Protein AF-Q4SY96-F1 (afdb_monomer_lite)

pLDDT: mean 74.09, std 21.12, range [29.52, 95.75]

Organism: Tetraodon nigroviridis (NCBI:txid99883)

InterPro domains:
  IPR000061 SWAP/Surp [PF01805] (33-84)
  IPR000061 SWAP/Surp [PS50128] (35-77)
  IPR000061 SWAP/Surp [SM00648] (33-86)
  IPR022030 Splicing factor 3A subunit 1, conserved domain [PF12230] (102-217)
  IPR035967 SWAP/Surp superfamily [G3DSA:1.10.10.790] (28-86)
  IPR035967 SWAP/Surp superfamily [SSF109905] (5-85)
  IPR045146 Splicing factor 3A subunit 1 [PTHR15316] (6-202)

Foldseek 3Di:
DDDDPPPPLPPQPDAADDPLQDQDQDPDDPVLVVVLLVVLLVCLVPHDVVLVVCCVVCVVPPSCVCSDPPDPNVVSSVSSNSNSNCVVPPPPCPVVVVVVCVVDVVVVVVSVVSNVSVVVNVVVVVVVVVVVVVVVVVVVVVDPPVPDDCPDDDDDDPPDPDPDDPPDDPVNVVVVVVVVVVCVVPNPPDPPPPPPPPPDDDDDDDDDDDDDDDDDDDDPPDDDDDDD

Radius of gyration: 29.18 Å; chains: 1; bounding box: 71×58×69 Å

Sequence (228 aa):
VQSQVIQETIVPKEPPPEFEFIADPPSISAFDLDVVKLTAQFVARNGRQFLTQLMQKEQRNYQFDFLRPQHSLFNYFTKLVEQYTKILIPPKGLLVKLKKEAENQKDVLDQVKYRVEWAKFQERERKKEEEEKEKERVAYAQIDWHDFVVVETVDFQPNEQGHFPPPTTTEELGARILIQERYEKYGESEEVEMEVESEDEDDHRDNRNEVHSSQPDQDTQLQDMDEV

Secondary structure (DSSP, 8-state):
-------------SPPPP-TT--PPPS--HHHHHHHHHHHHHHHHH-HHHHHHHHHHTTT-GGGGGGSTTSTTHHHHHHHHHHHHHHHSPPTTHHHHHHHHHH-HHHHHHHHHHHHHHHHHHHHHHHHHHHHHHHHHHHHHHS-TT-----------TT----PPPPPPHHHHHHHHHHHHHHHHH-S--------------------------PPP-----------

Structure (mmCIF, N/CA/C/O backbone):
data_AF-Q4SY96-F1
#
_entry.id   AF-Q4SY96-F1
#
loop_
_atom_site.group_PDB
_atom_site.id
_atom_site.type_symbol
_atom_site.label_atom_id
_atom_site.label_alt_id
_atom_site.label_comp_id
_atom_site.label_asym_id
_atom_site.label_entity_id
_atom_site.label_seq_id
_atom_site.pdbx_PDB_ins_code
_atom_site.Cartn_x
_atom_site.Cartn_y
_atom_site.Cartn_z
_atom_site.occupancy
_atom_site.B_iso_or_equiv
_atom_site.auth_seq_id
_atom_site.auth_comp_id
_atom_site.auth_asym_id
_atom_site.auth_atom_id
_atom_site.pdbx_PDB_model_num
ATOM 1 N N . VAL A 1 1 ? -6.786 -21.029 42.792 1.00 39.75 1 VAL A N 1
ATOM 2 C CA . VAL A 1 1 ? -7.027 -20.417 41.468 1.00 39.75 1 VAL A CA 1
ATOM 3 C C . VAL A 1 1 ? -5.984 -19.325 41.317 1.00 39.75 1 VAL A C 1
ATOM 5 O O . VAL A 1 1 ? -6.041 -18.362 42.066 1.00 39.75 1 VAL A O 1
ATOM 8 N N . GLN A 1 2 ? -4.929 -19.564 40.536 1.00 33.44 2 GLN A N 1
ATOM 9 C CA . GLN A 1 2 ? -3.838 -18.598 40.384 1.00 33.44 2 GLN A CA 1
ATOM 10 C C . GLN A 1 2 ? -4.342 -17.424 39.546 1.00 33.44 2 GLN A C 1
ATOM 12 O O . GLN A 1 2 ? -4.774 -17.607 38.411 1.00 33.44 2 GLN A O 1
ATOM 17 N N . SER A 1 3 ? -4.322 -16.241 40.147 1.00 44.34 3 SER A N 1
ATOM 18 C CA . SER A 1 3 ? -4.555 -14.956 39.505 1.00 44.34 3 SER A CA 1
ATOM 19 C C . SER A 1 3 ? -3.550 -14.785 38.368 1.00 44.34 3 SER A C 1
ATOM 21 O O . SER A 1 3 ? -2.347 -14.665 38.597 1.00 44.34 3 SER A O 1
ATOM 23 N N . GLN A 1 4 ? -4.047 -14.814 37.131 1.00 42.00 4 GLN A N 1
ATOM 24 C CA . GLN A 1 4 ? -3.270 -14.399 35.973 1.00 42.00 4 GLN A CA 1
ATOM 25 C C . GLN A 1 4 ? -2.941 -12.921 36.154 1.00 42.00 4 GLN A C 1
ATOM 27 O O . GLN A 1 4 ? -3.826 -12.068 36.175 1.00 42.00 4 GLN A O 1
ATOM 32 N N . VAL A 1 5 ? -1.654 -12.652 36.353 1.00 39.41 5 VAL A N 1
ATOM 33 C CA . VAL A 1 5 ? -1.086 -11.310 36.340 1.00 39.41 5 VAL A CA 1
ATOM 34 C C . VAL A 1 5 ? -1.419 -10.717 34.978 1.00 39.41 5 VAL A C 1
ATOM 36 O O . VAL A 1 5 ? -0.917 -11.178 33.954 1.00 39.41 5 VAL A O 1
ATOM 39 N N . ILE A 1 6 ? -2.314 -9.733 34.980 1.00 54.00 6 ILE A N 1
ATOM 40 C CA . ILE A 1 6 ? -2.550 -8.842 33.852 1.00 54.00 6 ILE A CA 1
ATOM 41 C C . ILE A 1 6 ? -1.217 -8.124 33.650 1.00 54.00 6 ILE A C 1
ATOM 43 O O . ILE A 1 6 ? -0.890 -7.196 34.384 1.00 54.00 6 ILE A O 1
ATOM 47 N N . GLN A 1 7 ? -0.391 -8.638 32.738 1.00 47.38 7 GLN A N 1
ATOM 48 C CA . GLN A 1 7 ? 0.761 -7.893 32.254 1.00 47.38 7 GLN A CA 1
ATOM 49 C C . GLN A 1 7 ? 0.204 -6.607 31.660 1.00 47.38 7 GLN A C 1
ATOM 51 O O . GLN A 1 7 ? -0.632 -6.667 30.756 1.00 47.38 7 GLN A O 1
ATOM 56 N N . GLU A 1 8 ? 0.615 -5.474 32.228 1.00 48.66 8 GLU A N 1
ATOM 57 C CA . GLU A 1 8 ? 0.305 -4.146 31.716 1.00 48.66 8 GLU A CA 1
ATOM 58 C C . GLU A 1 8 ? 0.588 -4.142 30.219 1.00 48.66 8 GLU A C 1
ATOM 60 O O . GLU A 1 8 ? 1.729 -4.270 29.775 1.00 48.66 8 GLU A O 1
ATOM 65 N N . THR A 1 9 ? -0.485 -4.095 29.433 1.00 52.22 9 THR A N 1
ATOM 66 C CA . THR A 1 9 ? -0.384 -4.033 27.987 1.00 52.22 9 THR A CA 1
ATOM 67 C C . THR A 1 9 ? 0.223 -2.684 27.669 1.00 52.22 9 THR A C 1
ATOM 69 O O . THR A 1 9 ? -0.431 -1.659 27.870 1.00 52.22 9 THR A O 1
ATOM 72 N N . ILE A 1 10 ? 1.471 -2.691 27.212 1.00 57.06 10 ILE A N 1
ATOM 73 C CA . ILE A 1 10 ? 2.109 -1.527 26.614 1.00 57.06 10 ILE A CA 1
ATOM 74 C C . ILE A 1 10 ? 1.132 -1.051 25.542 1.00 57.0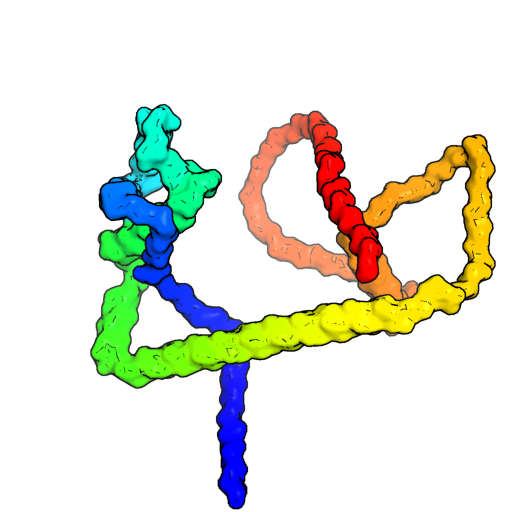6 10 ILE A C 1
ATOM 76 O O . ILE A 1 10 ? 0.854 -1.789 24.600 1.00 57.06 10 ILE A O 1
ATOM 80 N N . VAL A 1 11 ? 0.529 0.125 25.730 1.00 61.97 11 VAL A N 1
ATOM 81 C CA . VAL A 1 11 ? -0.277 0.754 24.682 1.00 61.97 11 VAL A CA 1
ATOM 82 C C . VAL A 1 11 ? 0.731 1.132 23.607 1.00 61.97 11 VAL A C 1
ATOM 84 O O . VAL A 1 11 ? 1.561 2.015 23.860 1.00 61.97 11 VAL A O 1
ATOM 87 N N . PRO A 1 12 ? 0.770 0.426 22.467 1.00 65.44 12 PRO A N 1
ATOM 88 C CA . PRO A 1 12 ? 1.786 0.713 21.481 1.00 65.44 12 PRO A CA 1
ATOM 89 C C . PRO A 1 12 ? 1.446 2.086 20.897 1.00 65.44 12 PRO A C 1
ATOM 91 O O . PRO A 1 12 ? 0.299 2.358 20.556 1.00 65.44 12 PRO A O 1
ATOM 94 N N . LYS A 1 13 ? 2.421 2.996 20.906 1.00 64.19 13 LYS A N 1
ATOM 95 C CA . LYS A 1 13 ? 2.205 4.412 20.565 1.00 64.19 13 LYS A CA 1
ATOM 96 C C . LYS A 1 13 ? 2.276 4.667 19.065 1.00 64.19 13 LYS A C 1
ATOM 98 O O . LYS A 1 13 ? 1.694 5.630 18.585 1.00 64.19 13 LYS A O 1
ATOM 103 N N . GLU A 1 14 ? 2.990 3.807 18.344 1.00 71.81 14 GLU A N 1
ATOM 104 C CA . GLU A 1 14 ? 3.239 3.953 16.914 1.00 71.81 14 GLU A CA 1
ATOM 105 C C . GLU A 1 14 ? 2.967 2.637 16.180 1.00 71.81 14 GLU A C 1
ATOM 107 O O . GLU A 1 14 ? 3.275 1.560 16.715 1.00 71.81 14 GLU A O 1
ATOM 112 N N . PRO A 1 15 ? 2.431 2.698 14.948 1.00 76.50 15 PRO A N 1
ATOM 113 C CA . PRO A 1 15 ? 2.266 1.512 14.133 1.00 76.50 15 PRO A CA 1
ATOM 114 C C . PRO A 1 15 ? 3.632 0.856 13.881 1.00 76.50 15 PRO A C 1
ATOM 116 O O . PRO A 1 15 ? 4.609 1.542 13.567 1.00 76.50 15 PRO A O 1
ATOM 119 N N . PRO A 1 16 ? 3.738 -0.477 14.011 1.00 80.38 16 PRO A N 1
ATOM 120 C CA . PRO A 1 16 ? 4.961 -1.176 13.666 1.00 80.38 16 PRO A CA 1
ATOM 121 C C . PRO A 1 16 ? 5.270 -0.993 12.170 1.00 80.38 16 PRO A C 1
ATOM 123 O O . PRO A 1 16 ? 4.341 -0.893 11.369 1.00 80.38 16 PRO A O 1
ATOM 126 N N . PRO A 1 17 ? 6.554 -1.030 11.764 1.00 78.62 17 PRO A N 1
ATOM 127 C CA . PRO A 1 17 ? 6.944 -0.857 10.363 1.00 78.62 17 PRO A CA 1
ATOM 128 C C . PRO A 1 17 ? 6.185 -1.807 9.428 1.00 78.62 17 PRO A C 1
ATOM 130 O O . PRO A 1 17 ? 6.005 -2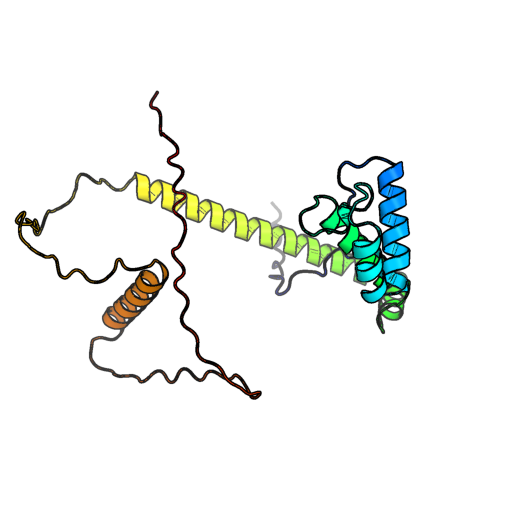.974 9.765 1.00 78.62 17 PRO A O 1
ATOM 133 N N . GLU A 1 18 ? 5.758 -1.379 8.246 1.00 77.25 18 GLU A N 1
ATOM 134 C CA . GLU A 1 18 ? 5.067 -2.290 7.324 1.00 77.25 18 GLU A CA 1
ATOM 135 C C . GLU A 1 18 ? 5.974 -3.431 6.831 1.00 77.25 18 GLU A C 1
ATOM 137 O O . GLU A 1 18 ? 7.205 -3.348 6.855 1.00 77.25 18 GLU A O 1
ATOM 142 N N . PHE A 1 19 ? 5.363 -4.525 6.369 1.00 79.50 19 PHE A N 1
ATOM 143 C CA . PHE A 1 19 ? 6.091 -5.603 5.703 1.00 79.50 19 PHE A CA 1
ATOM 144 C C . PHE A 1 19 ? 6.506 -5.173 4.294 1.00 79.50 19 PHE A C 1
ATOM 146 O O . PHE A 1 19 ? 5.841 -5.466 3.307 1.00 79.50 19 PHE A O 1
ATOM 153 N N . GLU A 1 20 ? 7.642 -4.486 4.197 1.00 74.94 20 GLU A N 1
ATOM 154 C CA . GLU A 1 20 ? 8.085 -3.851 2.951 1.00 74.94 20 GLU A CA 1
ATOM 155 C C . GLU A 1 20 ? 8.362 -4.843 1.807 1.00 74.94 20 GLU A C 1
ATOM 157 O O . GLU A 1 20 ? 8.237 -4.484 0.639 1.00 74.94 20 GLU A O 1
ATOM 162 N N . PHE A 1 21 ? 8.720 -6.091 2.129 1.00 80.31 21 PHE A N 1
ATOM 163 C CA . PHE A 1 21 ? 9.111 -7.130 1.164 1.00 80.31 21 PHE A CA 1
ATOM 164 C C . PHE A 1 21 ? 8.030 -8.184 0.902 1.00 80.31 21 PHE A C 1
ATOM 166 O O . PHE A 1 21 ? 8.285 -9.158 0.197 1.00 80.31 21 PHE A O 1
ATOM 173 N N . ILE A 1 22 ? 6.832 -8.004 1.460 1.00 79.38 22 ILE A N 1
ATOM 174 C CA . ILE A 1 22 ? 5.695 -8.885 1.199 1.00 79.38 22 ILE A CA 1
ATOM 175 C C . ILE A 1 22 ? 4.765 -8.151 0.239 1.00 79.38 22 ILE A C 1
ATOM 177 O O . ILE A 1 22 ? 4.162 -7.138 0.578 1.00 79.38 22 ILE A O 1
ATOM 181 N N . ALA A 1 23 ? 4.691 -8.652 -0.989 1.00 79.19 23 ALA A N 1
ATOM 182 C CA . ALA A 1 23 ? 3.692 -8.247 -1.963 1.00 79.19 23 ALA A CA 1
ATOM 183 C C . ALA A 1 23 ? 3.054 -9.524 -2.504 1.00 79.19 23 ALA A C 1
ATOM 185 O O . ALA A 1 23 ? 3.683 -10.254 -3.276 1.00 79.19 23 ALA A O 1
ATOM 186 N N . ASP A 1 24 ? 1.829 -9.804 -2.069 1.00 78.06 24 ASP A N 1
ATOM 187 C CA . ASP A 1 24 ? 1.087 -10.955 -2.566 1.00 78.06 24 ASP A CA 1
ATOM 188 C C . ASP A 1 24 ? 0.612 -10.660 -3.993 1.00 78.06 24 ASP A C 1
ATOM 190 O O . ASP A 1 24 ? -0.028 -9.627 -4.230 1.00 78.06 24 ASP A O 1
ATOM 194 N N . PRO A 1 25 ? 0.956 -11.513 -4.975 1.00 77.38 25 PRO A N 1
ATOM 195 C CA . PRO A 1 25 ? 0.497 -11.311 -6.334 1.00 77.38 25 PRO A CA 1
ATOM 196 C C . PRO A 1 25 ? -1.029 -11.468 -6.381 1.00 77.38 25 PRO A C 1
ATOM 198 O O . PRO A 1 25 ? -1.557 -12.458 -5.867 1.00 77.38 25 PRO A O 1
ATOM 201 N N . PRO A 1 26 ? -1.755 -10.539 -7.027 1.00 81.50 26 PRO A N 1
ATOM 202 C CA . PRO A 1 26 ? -3.156 -10.765 -7.361 1.00 81.50 26 PRO A CA 1
ATOM 203 C C . PRO A 1 26 ? -3.276 -11.952 -8.330 1.00 81.50 26 PRO A C 1
ATOM 205 O O . PRO A 1 26 ? -2.278 -12.424 -8.873 1.00 81.50 26 PRO A O 1
ATOM 208 N N . SER A 1 27 ? -4.495 -12.432 -8.584 1.00 84.88 27 SER A N 1
ATOM 209 C CA . SER A 1 27 ? -4.726 -13.526 -9.538 1.00 84.88 27 SER A CA 1
ATOM 210 C C . SER A 1 27 ? -4.232 -13.145 -10.943 1.00 84.88 27 SER A C 1
ATOM 212 O O . SER A 1 27 ? -4.899 -12.400 -11.659 1.00 84.88 27 SER A O 1
ATOM 214 N N . ILE A 1 28 ? -3.061 -13.656 -11.328 1.00 88.19 28 ILE A N 1
ATOM 215 C CA . ILE A 1 28 ? -2.344 -13.321 -12.561 1.00 88.19 28 ILE A CA 1
ATOM 216 C C . ILE A 1 28 ? -1.771 -14.592 -13.204 1.00 88.19 28 ILE A C 1
ATOM 218 O O . ILE A 1 28 ? -1.412 -15.548 -12.514 1.00 88.19 28 ILE A O 1
ATOM 222 N N . SER A 1 29 ? -1.672 -14.605 -14.534 1.00 90.81 29 SER A N 1
ATOM 223 C CA . SER A 1 29 ? -0.966 -15.660 -15.266 1.00 90.81 29 SER A CA 1
ATOM 224 C C . SER A 1 29 ? 0.526 -15.675 -14.913 1.00 90.81 29 SER A C 1
ATOM 226 O O . SER A 1 29 ? 1.129 -14.625 -14.697 1.00 90.81 29 SER A O 1
ATOM 228 N N . ALA A 1 30 ? 1.154 -16.856 -14.919 1.00 90.56 30 ALA A N 1
ATOM 229 C CA . ALA A 1 30 ? 2.595 -16.990 -14.681 1.00 90.56 30 ALA A CA 1
ATOM 230 C C . ALA A 1 30 ? 3.431 -16.164 -15.677 1.00 90.56 30 ALA A C 1
ATOM 232 O O . ALA A 1 30 ? 4.422 -15.552 -15.293 1.00 90.56 30 ALA A O 1
ATOM 233 N N . PHE A 1 31 ? 2.991 -16.095 -16.937 1.00 91.25 31 PHE A N 1
ATOM 234 C CA . PHE A 1 31 ? 3.659 -15.293 -17.961 1.00 91.25 31 PHE A CA 1
ATOM 235 C C . PHE A 1 31 ? 3.579 -13.791 -17.655 1.00 91.25 31 PHE A C 1
ATOM 237 O O . PHE A 1 31 ? 4.601 -13.109 -17.643 1.00 91.25 31 PHE A O 1
ATOM 244 N N . ASP A 1 32 ? 2.383 -13.279 -17.352 1.00 91.44 32 ASP A N 1
ATOM 245 C CA . ASP A 1 32 ? 2.196 -11.855 -17.051 1.00 91.44 32 ASP A CA 1
ATOM 246 C C . ASP A 1 32 ? 2.921 -11.462 -15.755 1.00 91.44 32 ASP A C 1
ATOM 248 O O . ASP A 1 32 ? 3.466 -10.366 -15.651 1.00 91.44 32 ASP A O 1
ATOM 252 N N . LEU A 1 33 ? 3.005 -12.376 -14.785 1.00 92.19 33 LEU A N 1
ATOM 253 C CA . LEU A 1 33 ? 3.790 -12.190 -13.567 1.00 92.19 33 LEU A CA 1
ATOM 254 C C . LEU A 1 33 ? 5.279 -11.988 -13.866 1.00 92.19 33 LEU A C 1
ATOM 256 O O . LEU A 1 33 ? 5.898 -11.095 -13.282 1.00 92.19 33 LEU A O 1
ATOM 260 N N . ASP A 1 34 ? 5.848 -12.769 -14.782 1.00 92.81 34 ASP A N 1
ATOM 261 C CA . ASP A 1 34 ? 7.241 -12.604 -15.197 1.00 92.81 34 ASP A CA 1
ATOM 262 C C . ASP A 1 34 ? 7.452 -11.287 -15.956 1.00 92.81 34 ASP A C 1
ATOM 264 O O . ASP A 1 34 ? 8.428 -10.579 -15.693 1.00 92.81 34 ASP A O 1
ATOM 268 N N . VAL A 1 35 ? 6.514 -10.903 -16.829 1.00 94.12 35 VAL A N 1
ATOM 269 C CA . VAL A 1 35 ? 6.548 -9.611 -17.541 1.00 94.12 35 VAL A CA 1
ATOM 270 C C . VAL A 1 35 ? 6.521 -8.441 -16.555 1.00 94.12 35 VAL A C 1
ATOM 272 O O . VAL A 1 35 ? 7.345 -7.525 -16.660 1.00 94.12 35 VAL A O 1
ATOM 275 N N . VAL A 1 36 ? 5.625 -8.475 -15.564 1.00 94.62 36 VAL A N 1
ATOM 276 C CA . VAL A 1 36 ? 5.507 -7.436 -14.531 1.00 94.62 36 VAL A CA 1
ATOM 277 C C . VAL A 1 36 ? 6.784 -7.356 -13.696 1.00 94.62 36 VAL A C 1
ATOM 279 O O . VAL A 1 36 ? 7.329 -6.265 -13.524 1.00 94.62 36 VAL A O 1
ATOM 282 N N . LYS A 1 37 ? 7.311 -8.492 -13.216 1.00 93.88 37 LYS A N 1
ATOM 283 C CA . LYS A 1 37 ? 8.548 -8.527 -12.417 1.00 93.88 37 LYS A CA 1
ATOM 284 C C . LYS A 1 37 ? 9.750 -8.012 -13.195 1.00 93.88 37 LYS A C 1
ATOM 286 O O . LYS A 1 37 ? 10.515 -7.206 -12.665 1.00 93.88 37 LYS A O 1
ATOM 291 N N . LEU A 1 38 ? 9.913 -8.443 -14.444 1.00 95.31 38 LEU A N 1
ATOM 292 C CA . LEU A 1 38 ? 11.011 -8.000 -15.297 1.00 95.31 38 LEU A CA 1
ATOM 293 C C . LEU A 1 38 ? 10.934 -6.490 -15.531 1.00 95.31 38 LEU A C 1
ATOM 295 O O . LEU A 1 38 ? 11.911 -5.771 -15.320 1.00 95.31 38 LEU A O 1
ATOM 299 N N . THR A 1 39 ? 9.751 -5.998 -15.893 1.00 94.94 39 THR A N 1
ATOM 300 C CA . THR A 1 39 ? 9.515 -4.568 -16.110 1.00 94.94 39 THR A CA 1
ATOM 301 C C . THR A 1 39 ? 9.800 -3.766 -14.841 1.00 94.94 39 THR A C 1
ATOM 303 O O . THR A 1 39 ? 10.494 -2.751 -14.902 1.00 94.94 39 THR A O 1
ATOM 306 N N . ALA A 1 40 ? 9.352 -4.247 -13.677 1.00 95.75 40 ALA A N 1
ATOM 307 C CA . ALA A 1 40 ? 9.606 -3.607 -12.391 1.00 95.75 40 ALA A CA 1
ATOM 308 C C . ALA A 1 40 ? 11.106 -3.521 -12.062 1.00 95.75 40 ALA A C 1
ATOM 310 O O . ALA A 1 40 ? 11.558 -2.478 -11.596 1.00 95.75 40 ALA A O 1
ATOM 311 N N . GLN A 1 41 ? 11.906 -4.552 -12.361 1.00 94.75 41 GLN A N 1
ATOM 312 C CA . GLN A 1 41 ? 13.364 -4.509 -12.165 1.00 94.75 41 GLN A CA 1
ATOM 313 C C . GLN A 1 41 ? 14.036 -3.442 -13.037 1.00 94.75 41 GLN A C 1
ATOM 315 O O . GLN A 1 41 ? 14.893 -2.692 -12.560 1.00 94.75 41 GLN A O 1
ATOM 320 N N . PHE A 1 42 ? 13.648 -3.345 -14.313 1.00 94.75 42 PHE A N 1
ATOM 321 C CA . PHE A 1 42 ? 14.190 -2.322 -15.211 1.00 94.75 42 PHE A CA 1
ATOM 322 C C . PHE A 1 42 ? 13.780 -0.912 -14.787 1.00 94.75 42 PHE A C 1
ATOM 324 O O . PHE A 1 42 ? 14.606 0.001 -14.848 1.00 94.75 42 PHE A O 1
ATOM 331 N N . VAL A 1 43 ? 12.545 -0.730 -14.321 1.00 95.25 43 VAL A N 1
ATOM 332 C CA . VAL A 1 43 ? 12.065 0.555 -13.800 1.00 95.25 43 VAL A CA 1
ATOM 333 C C . VAL A 1 43 ? 12.780 0.923 -12.498 1.00 95.25 43 VAL A C 1
ATOM 335 O O . VAL A 1 43 ? 13.239 2.054 -12.374 1.00 95.25 43 VAL A O 1
ATOM 338 N N . ALA A 1 44 ? 12.974 -0.020 -11.574 1.00 94.94 44 ALA A N 1
ATOM 339 C CA . ALA A 1 44 ? 13.712 0.206 -10.330 1.00 94.94 44 ALA A CA 1
ATOM 340 C C . ALA A 1 44 ? 15.173 0.624 -10.576 1.00 94.94 44 ALA A C 1
ATOM 342 O O . ALA A 1 44 ? 15.719 1.456 -9.856 1.00 94.94 44 ALA A O 1
ATOM 343 N N . ARG A 1 45 ? 15.810 0.084 -11.623 1.00 94.06 45 ARG A N 1
ATOM 344 C CA . ARG A 1 45 ? 17.193 0.423 -11.985 1.00 94.06 45 ARG A CA 1
ATOM 345 C C . ARG A 1 45 ? 17.330 1.759 -12.720 1.00 94.06 45 ARG A C 1
ATOM 347 O O . ARG A 1 45 ? 18.279 2.491 -12.462 1.00 94.06 45 ARG A O 1
ATOM 354 N N . ASN A 1 46 ? 16.448 2.042 -13.681 1.00 93.19 46 ASN A N 1
ATOM 355 C CA . ASN A 1 46 ? 16.566 3.205 -14.574 1.00 93.19 46 ASN A CA 1
ATOM 356 C C . ASN A 1 46 ? 15.731 4.416 -14.116 1.00 93.19 46 ASN A C 1
ATOM 358 O O . ASN A 1 46 ? 15.899 5.520 -14.632 1.00 93.19 46 ASN A O 1
ATOM 362 N N . GLY A 1 47 ? 14.833 4.219 -13.153 1.00 92.12 47 GLY A N 1
ATOM 363 C CA . GLY A 1 47 ? 14.004 5.255 -12.554 1.00 92.12 47 GLY A CA 1
ATOM 364 C C . GLY A 1 47 ? 12.777 5.654 -13.378 1.00 92.12 47 GLY A C 1
ATOM 365 O O . GLY A 1 47 ? 12.431 5.071 -14.409 1.00 92.12 47 GLY A O 1
ATOM 366 N N . ARG A 1 48 ? 12.105 6.710 -12.904 1.00 91.50 48 ARG A N 1
ATOM 367 C CA . ARG A 1 48 ? 10.807 7.178 -13.419 1.00 91.50 48 ARG A CA 1
ATOM 368 C C . ARG A 1 48 ? 10.839 7.613 -14.888 1.00 91.50 48 ARG A C 1
ATOM 370 O O . ARG A 1 48 ? 9.846 7.448 -15.585 1.00 91.50 48 ARG A O 1
ATOM 377 N N . GLN A 1 49 ? 11.967 8.129 -15.383 1.00 93.88 49 GLN A N 1
ATOM 378 C CA . GLN A 1 49 ? 12.088 8.536 -16.791 1.00 93.88 49 GLN A CA 1
ATOM 379 C C . GLN A 1 49 ? 11.899 7.353 -17.749 1.00 93.88 49 GLN A C 1
ATOM 381 O O . GLN A 1 49 ? 11.235 7.495 -18.775 1.00 93.88 49 GLN A O 1
ATOM 386 N N . PHE A 1 50 ? 12.440 6.182 -17.398 1.00 94.88 50 PHE A N 1
ATOM 387 C CA . PHE A 1 50 ? 12.264 4.962 -18.181 1.00 94.88 50 PHE A CA 1
ATOM 388 C C . PHE A 1 50 ? 10.802 4.504 -18.182 1.00 94.88 50 PHE A C 1
ATOM 390 O O . PHE A 1 50 ? 10.272 4.170 -19.239 1.00 94.88 50 PHE A O 1
ATOM 397 N N . LEU A 1 51 ? 10.129 4.569 -17.026 1.00 93.62 51 LEU A N 1
ATOM 398 C CA . LEU A 1 51 ? 8.703 4.252 -16.906 1.00 93.62 51 LEU A CA 1
ATOM 399 C C . LEU A 1 51 ? 7.848 5.125 -17.834 1.00 93.62 51 LEU A C 1
ATOM 401 O O . LEU A 1 51 ? 7.057 4.594 -18.608 1.00 93.62 51 LEU A O 1
ATOM 405 N N . THR A 1 52 ? 8.050 6.447 -17.821 1.00 93.38 52 THR A N 1
ATOM 406 C CA . THR A 1 52 ? 7.304 7.369 -18.693 1.00 93.38 52 THR A CA 1
ATOM 407 C C . THR A 1 52 ? 7.514 7.049 -20.175 1.00 93.38 52 THR A C 1
ATOM 409 O O . THR A 1 52 ? 6.557 7.039 -20.947 1.00 93.38 52 THR A O 1
ATOM 412 N N . GLN A 1 53 ? 8.751 6.751 -20.586 1.00 94.69 53 GLN A N 1
ATOM 413 C CA . GLN A 1 53 ? 9.050 6.384 -21.974 1.00 94.69 53 GLN A CA 1
ATOM 414 C C . GLN A 1 53 ? 8.406 5.053 -22.374 1.00 94.69 53 GLN A C 1
ATOM 416 O O . GLN A 1 53 ? 7.891 4.935 -23.485 1.00 94.69 53 GLN A O 1
ATOM 421 N N . LEU A 1 54 ? 8.429 4.060 -21.481 1.00 94.25 54 LEU A N 1
ATOM 422 C CA . LEU A 1 54 ? 7.813 2.758 -21.716 1.00 94.25 54 LEU A CA 1
ATOM 423 C C . LEU A 1 54 ? 6.294 2.893 -21.872 1.00 94.25 54 LEU A C 1
ATOM 425 O O . LEU A 1 54 ? 5.739 2.376 -22.835 1.00 94.25 54 LEU A O 1
ATOM 429 N N . MET A 1 55 ? 5.647 3.668 -20.997 1.00 93.12 55 MET A N 1
ATOM 430 C CA . MET A 1 55 ? 4.210 3.948 -21.077 1.00 93.12 55 MET A CA 1
ATOM 431 C C . MET A 1 55 ? 3.811 4.619 -22.396 1.00 93.12 55 MET A C 1
ATOM 433 O O . MET A 1 55 ? 2.772 4.289 -22.957 1.00 93.12 55 MET A O 1
ATOM 437 N N . GLN A 1 56 ? 4.626 5.548 -22.907 1.00 93.69 56 GLN A N 1
ATOM 438 C CA . GLN A 1 56 ? 4.357 6.218 -24.185 1.00 93.69 56 GLN A CA 1
ATOM 439 C C . GLN A 1 56 ? 4.550 5.285 -25.385 1.00 93.69 56 GLN A C 1
ATOM 441 O O . GLN A 1 56 ? 3.743 5.300 -26.312 1.00 93.69 56 GLN A O 1
ATOM 446 N N . LYS A 1 57 ? 5.615 4.473 -25.383 1.00 94.56 57 LYS A N 1
ATOM 447 C CA . LYS A 1 57 ? 5.916 3.549 -26.487 1.00 94.56 57 LYS A CA 1
ATOM 448 C C . LYS A 1 57 ? 4.909 2.406 -26.577 1.00 94.56 57 LYS A C 1
ATOM 450 O O . LYS A 1 57 ? 4.457 2.084 -27.670 1.00 94.56 57 LYS A O 1
ATOM 455 N N . GLU A 1 58 ? 4.536 1.837 -25.436 1.00 93.94 58 GLU A N 1
ATOM 456 C CA . GLU A 1 58 ? 3.664 0.663 -25.344 1.00 93.94 58 GLU A CA 1
ATOM 457 C C . GLU A 1 58 ? 2.202 1.028 -25.040 1.00 93.94 58 GLU A C 1
ATOM 459 O O . GLU A 1 58 ? 1.418 0.171 -24.650 1.00 93.94 58 GLU A O 1
ATOM 464 N N . GLN A 1 59 ? 1.782 2.280 -25.266 1.00 90.69 59 GLN A N 1
ATOM 465 C CA . GLN A 1 59 ? 0.426 2.754 -24.937 1.00 90.69 59 GLN A CA 1
ATOM 466 C C . GLN A 1 59 ? -0.700 1.938 -25.602 1.00 90.69 59 GLN A C 1
ATOM 468 O O . GLN A 1 59 ? -1.826 1.906 -25.112 1.00 90.69 59 GLN A O 1
ATOM 473 N N . ARG A 1 60 ? -0.422 1.314 -26.753 1.00 92.38 60 ARG A N 1
ATOM 474 C CA . ARG A 1 60 ? -1.391 0.493 -27.500 1.00 92.38 60 ARG A CA 1
ATOM 475 C C . ARG A 1 60 ? -1.311 -0.997 -27.162 1.00 92.38 60 ARG A C 1
ATOM 477 O O . ARG A 1 60 ? -2.086 -1.774 -27.713 1.00 92.38 60 ARG A O 1
ATOM 484 N N . ASN A 1 61 ? -0.363 -1.401 -26.321 1.00 93.06 61 ASN A N 1
ATOM 485 C CA . ASN A 1 61 ? -0.120 -2.790 -25.981 1.00 93.06 61 ASN A CA 1
ATOM 486 C C . ASN A 1 61 ? -0.740 -3.116 -24.620 1.00 93.06 61 ASN A C 1
ATOM 488 O O . ASN A 1 61 ? -0.240 -2.696 -23.578 1.00 93.06 61 ASN A O 1
ATOM 492 N N . TYR A 1 62 ? -1.797 -3.928 -24.639 1.00 91.81 62 TYR A N 1
ATOM 493 C CA . TYR A 1 62 ? -2.531 -4.301 -23.431 1.00 91.81 62 TYR A CA 1
ATOM 494 C C . TYR A 1 62 ? -1.665 -5.052 -22.408 1.00 91.81 62 TYR A C 1
ATOM 496 O O . TYR A 1 62 ? -1.957 -5.017 -21.217 1.00 91.81 62 TYR A O 1
ATOM 504 N N . GLN A 1 63 ? -0.575 -5.701 -22.837 1.00 90.94 63 GLN A N 1
ATOM 505 C CA . GLN A 1 63 ? 0.336 -6.384 -21.917 1.00 90.94 63 GLN A CA 1
ATOM 506 C C . GLN A 1 63 ? 1.034 -5.413 -20.961 1.00 90.94 63 GLN A C 1
ATOM 508 O O . GLN A 1 63 ? 1.420 -5.830 -19.878 1.00 90.94 63 GLN A O 1
ATOM 513 N N . PHE A 1 64 ? 1.164 -4.132 -21.326 1.00 93.75 64 PHE A N 1
ATOM 514 C CA . PHE A 1 64 ? 1.755 -3.082 -20.490 1.00 93.75 64 PHE A CA 1
ATOM 515 C C . PHE A 1 64 ? 0.707 -2.174 -19.836 1.00 93.75 64 PHE A C 1
ATOM 517 O O . PHE A 1 64 ? 1.056 -1.181 -19.194 1.00 93.75 64 PHE A O 1
ATOM 524 N N . ASP A 1 65 ? -0.580 -2.520 -19.923 1.00 93.12 65 ASP A N 1
ATOM 525 C CA . ASP A 1 65 ? -1.650 -1.728 -19.314 1.00 93.12 65 ASP A CA 1
ATOM 526 C C . ASP A 1 65 ? -1.555 -1.672 -17.786 1.00 93.12 65 ASP A C 1
ATOM 528 O O . ASP A 1 65 ? -2.060 -0.720 -17.185 1.00 93.12 65 ASP A O 1
ATOM 532 N N . PHE A 1 66 ? -0.850 -2.626 -17.163 1.00 93.62 66 PHE A N 1
ATOM 533 C CA . PHE A 1 66 ? -0.543 -2.616 -15.731 1.00 93.62 66 PHE A CA 1
ATOM 534 C C . PHE A 1 66 ? 0.302 -1.421 -15.282 1.00 93.62 66 PHE A C 1
ATOM 536 O O . PHE A 1 66 ? 0.389 -1.176 -14.083 1.00 93.62 66 PHE A O 1
ATOM 543 N N . LEU A 1 67 ? 0.913 -0.673 -16.208 1.00 93.44 67 LEU A N 1
ATOM 544 C CA . LEU A 1 67 ? 1.626 0.570 -15.908 1.00 93.44 67 LEU A CA 1
ATOM 545 C C . LEU A 1 67 ? 0.676 1.747 -15.627 1.00 93.44 67 LEU A C 1
ATOM 547 O O . LEU A 1 67 ? 1.131 2.808 -15.201 1.00 93.44 67 LEU A O 1
ATOM 551 N N . ARG A 1 68 ? -0.632 1.596 -15.878 1.00 91.25 68 ARG A N 1
ATOM 552 C CA . ARG A 1 68 ? -1.636 2.644 -15.652 1.00 91.25 68 ARG A CA 1
ATOM 553 C C . ARG A 1 68 ? -2.254 2.527 -14.254 1.00 91.25 68 ARG A C 1
ATOM 555 O O . ARG A 1 68 ? -2.647 1.420 -13.891 1.00 91.25 68 ARG A O 1
ATOM 562 N N . PRO A 1 69 ? -2.463 3.641 -13.525 1.00 92.06 69 PRO A N 1
ATOM 563 C CA . PRO A 1 69 ? -3.033 3.616 -12.174 1.00 92.06 69 PRO A CA 1
ATOM 564 C C . PRO A 1 69 ? -4.391 2.917 -12.049 1.00 92.06 69 PRO A C 1
ATOM 566 O O . PRO A 1 69 ? -4.657 2.273 -11.042 1.00 92.06 69 PRO A O 1
ATOM 569 N N . GLN A 1 70 ? -5.236 3.000 -13.081 1.00 92.06 70 GLN A N 1
ATOM 570 C CA . GLN A 1 70 ? -6.543 2.332 -13.110 1.00 92.06 70 GLN A CA 1
ATOM 571 C C . GLN A 1 70 ? -6.472 0.799 -13.225 1.00 92.06 70 GLN A C 1
ATOM 573 O O . GLN A 1 70 ? -7.495 0.136 -13.071 1.00 92.06 70 GLN A O 1
ATOM 578 N N . HIS A 1 71 ? -5.313 0.208 -13.528 1.00 92.06 71 HIS A N 1
ATOM 579 C CA . HIS A 1 71 ? -5.203 -1.238 -13.700 1.00 92.06 71 HIS A CA 1
ATOM 580 C C . HIS A 1 71 ? -5.041 -1.956 -12.354 1.00 92.06 71 HIS A C 1
ATOM 582 O O . HIS A 1 71 ? -4.244 -1.549 -11.514 1.00 92.06 71 HIS A O 1
ATOM 588 N N . SER A 1 72 ? -5.715 -3.094 -12.171 1.00 91.38 72 SER A N 1
ATOM 589 C CA . SER A 1 72 ? -5.669 -3.874 -10.920 1.00 91.38 72 SER A CA 1
ATOM 590 C C . SER A 1 72 ? -4.247 -4.288 -10.508 1.00 91.38 72 SER A C 1
ATOM 592 O O . SER A 1 72 ? -3.902 -4.277 -9.327 1.00 91.38 72 SER A O 1
ATOM 594 N N . LEU A 1 73 ? -3.393 -4.605 -11.488 1.00 91.56 73 LEU A N 1
ATOM 595 C CA . LEU A 1 73 ? -1.988 -4.979 -11.272 1.00 91.56 73 LEU A CA 1
ATOM 596 C C . LEU A 1 73 ? -1.056 -3.798 -10.940 1.00 91.56 73 LEU A C 1
ATOM 598 O O . LEU A 1 73 ? 0.090 -4.038 -10.560 1.00 91.56 73 LEU A O 1
ATOM 602 N N . PHE A 1 74 ? -1.499 -2.543 -11.067 1.00 92.69 74 PHE A N 1
ATOM 603 C CA . PHE A 1 74 ? -0.636 -1.372 -10.867 1.00 92.69 74 PHE A CA 1
ATOM 604 C C . PHE A 1 74 ? -0.114 -1.261 -9.431 1.00 92.69 74 PHE A C 1
ATOM 606 O O . PHE A 1 74 ? 1.065 -0.969 -9.214 1.00 92.69 74 PHE A O 1
ATOM 613 N N . ASN A 1 75 ? -0.964 -1.564 -8.445 1.00 92.12 75 ASN A N 1
ATOM 614 C CA . ASN A 1 75 ? -0.573 -1.584 -7.033 1.00 92.12 75 ASN A CA 1
ATOM 615 C C . ASN A 1 75 ? 0.533 -2.617 -6.778 1.00 92.12 75 ASN A C 1
ATOM 617 O O . ASN A 1 75 ? 1.539 -2.315 -6.137 1.00 92.12 75 ASN A O 1
ATOM 621 N N . TYR A 1 76 ? 0.379 -3.816 -7.346 1.00 92.75 76 TYR A N 1
ATOM 622 C CA . TYR A 1 76 ? 1.377 -4.878 -7.247 1.00 92.75 76 TYR A CA 1
ATOM 623 C C . TYR A 1 76 ? 2.696 -4.488 -7.929 1.00 92.75 76 TYR A C 1
ATOM 625 O O . TYR A 1 76 ? 3.768 -4.619 -7.339 1.00 92.75 76 TYR A O 1
ATOM 633 N N . PHE A 1 77 ? 2.621 -3.940 -9.145 1.00 94.06 77 PHE A N 1
ATOM 634 C CA . PHE A 1 77 ? 3.780 -3.438 -9.882 1.00 94.06 77 PHE A CA 1
ATOM 635 C C . PHE A 1 77 ? 4.539 -2.354 -9.100 1.00 94.06 77 PHE A C 1
ATOM 637 O O . PHE A 1 77 ? 5.761 -2.425 -8.986 1.00 94.06 77 PHE A O 1
ATOM 644 N N . THR A 1 78 ? 3.829 -1.388 -8.514 1.00 93.00 78 THR A N 1
ATOM 645 C CA . THR A 1 78 ? 4.435 -0.291 -7.745 1.00 93.00 78 THR A CA 1
ATOM 646 C C . THR A 1 78 ? 5.159 -0.817 -6.505 1.00 93.00 78 THR A C 1
ATOM 648 O O . THR A 1 78 ? 6.327 -0.484 -6.296 1.00 93.00 78 THR A O 1
ATOM 651 N N . LYS A 1 79 ? 4.532 -1.731 -5.748 1.00 92.56 79 LYS A N 1
ATOM 652 C CA . LYS A 1 79 ? 5.175 -2.405 -4.606 1.00 92.56 79 LYS A CA 1
ATOM 653 C C . LYS A 1 79 ? 6.435 -3.173 -5.027 1.00 92.56 79 LYS A C 1
ATOM 655 O O . LYS A 1 79 ? 7.452 -3.097 -4.340 1.00 92.56 79 LYS A O 1
ATOM 660 N N . LEU A 1 80 ? 6.418 -3.858 -6.174 1.00 93.62 80 LEU A N 1
ATOM 661 C CA . LEU A 1 80 ? 7.609 -4.535 -6.705 1.00 93.62 80 LEU A CA 1
ATOM 662 C C . LEU A 1 80 ? 8.729 -3.554 -7.079 1.00 93.62 80 LEU A C 1
ATOM 664 O O . LEU A 1 80 ? 9.892 -3.815 -6.777 1.00 93.62 80 LEU A O 1
ATOM 668 N N . VAL A 1 81 ? 8.405 -2.427 -7.720 1.00 93.94 81 VAL A N 1
ATOM 669 C CA . VAL A 1 81 ? 9.393 -1.388 -8.057 1.00 93.94 81 VAL A CA 1
ATOM 670 C C . VAL A 1 81 ? 10.048 -0.846 -6.787 1.00 93.94 81 VAL A C 1
ATOM 672 O O . VAL A 1 81 ? 11.274 -0.738 -6.735 1.00 93.94 81 VAL A O 1
ATOM 675 N N . GLU A 1 82 ? 9.267 -0.555 -5.746 1.00 92.12 82 GLU A N 1
ATOM 676 C CA . GLU A 1 82 ? 9.783 -0.103 -4.450 1.00 92.12 82 GLU A CA 1
ATOM 677 C C . GLU A 1 82 ? 10.710 -1.145 -3.810 1.00 92.12 82 GLU A C 1
ATOM 679 O O . GLU A 1 82 ? 11.827 -0.813 -3.403 1.00 92.12 82 GLU A O 1
ATOM 684 N N . GLN A 1 83 ? 10.292 -2.414 -3.779 1.00 92.19 83 GLN A N 1
ATOM 685 C CA . GLN A 1 83 ? 11.092 -3.523 -3.254 1.00 92.19 83 GLN A CA 1
ATOM 686 C C . GLN A 1 83 ? 12.417 -3.674 -3.999 1.00 92.19 83 GLN A C 1
ATOM 688 O O . GLN A 1 83 ? 13.482 -3.700 -3.379 1.00 92.19 83 GLN A O 1
ATOM 693 N N . TYR A 1 84 ? 12.381 -3.728 -5.332 1.00 93.44 84 TYR A N 1
ATOM 694 C CA . TYR A 1 84 ? 13.593 -3.842 -6.137 1.00 93.44 84 TYR A CA 1
ATOM 695 C C . TYR A 1 84 ? 14.499 -2.624 -5.980 1.00 93.44 84 TYR A C 1
ATOM 697 O O . TYR A 1 84 ? 15.715 -2.786 -5.914 1.00 93.44 84 TYR A O 1
ATOM 705 N N . THR A 1 85 ? 13.939 -1.422 -5.845 1.00 92.50 85 THR A N 1
ATOM 706 C CA . THR A 1 85 ? 14.725 -0.205 -5.604 1.00 92.50 85 THR A CA 1
ATOM 707 C C . THR A 1 85 ? 15.452 -0.282 -4.265 1.00 92.50 85 THR A C 1
ATOM 709 O O . THR A 1 85 ? 16.651 -0.018 -4.214 1.00 92.50 85 THR A O 1
ATOM 712 N N . LYS A 1 86 ? 14.774 -0.724 -3.196 1.00 89.50 86 LYS A N 1
ATOM 713 C CA . LYS A 1 86 ? 15.385 -0.923 -1.869 1.00 89.50 86 LYS A CA 1
ATOM 714 C C . LYS A 1 86 ? 16.470 -2.004 -1.865 1.00 89.50 86 LYS A C 1
ATOM 716 O O . LYS A 1 86 ? 17.399 -1.922 -1.069 1.00 89.50 86 LYS A O 1
ATOM 721 N N . ILE A 1 87 ? 16.373 -3.010 -2.735 1.00 89.38 87 ILE A N 1
ATOM 722 C CA . ILE A 1 87 ? 17.389 -4.068 -2.859 1.00 89.38 87 ILE A CA 1
ATOM 723 C C . ILE A 1 87 ? 18.594 -3.584 -3.677 1.00 89.38 87 ILE A C 1
ATOM 725 O O . ILE A 1 87 ? 19.737 -3.816 -3.286 1.00 89.38 87 ILE A O 1
ATOM 729 N N . LEU A 1 88 ? 18.354 -2.918 -4.811 1.00 88.44 88 LEU A N 1
ATOM 730 C CA . LEU A 1 88 ? 19.406 -2.429 -5.709 1.00 88.44 88 LEU A CA 1
ATOM 731 C C . LEU A 1 88 ? 20.149 -1.219 -5.129 1.00 88.44 88 LEU A C 1
ATOM 733 O O . LEU A 1 88 ? 21.349 -1.065 -5.353 1.00 88.44 88 LEU A O 1
ATOM 737 N N . ILE A 1 89 ? 19.439 -0.367 -4.391 1.00 87.31 89 ILE A N 1
ATOM 738 C CA . ILE A 1 89 ? 19.950 0.852 -3.764 1.00 87.31 89 ILE A CA 1
ATOM 739 C C . ILE A 1 89 ? 19.520 0.832 -2.286 1.00 87.31 89 ILE A C 1
ATOM 741 O O . ILE A 1 89 ? 18.551 1.493 -1.903 1.00 87.31 89 ILE A O 1
ATOM 745 N N . PRO A 1 90 ? 20.211 0.049 -1.436 1.00 85.56 90 PRO A N 1
ATOM 746 C CA . PRO A 1 90 ? 19.829 -0.095 -0.040 1.00 85.56 90 PRO A CA 1
ATOM 747 C C . PRO A 1 90 ? 19.974 1.232 0.715 1.00 85.56 90 PRO A C 1
ATOM 749 O O . PRO A 1 90 ? 21.027 1.878 0.632 1.00 85.56 90 PRO A O 1
ATOM 752 N N . PRO A 1 91 ? 18.957 1.648 1.494 1.00 85.50 91 PRO A N 1
ATOM 753 C CA . PRO A 1 91 ? 19.054 2.851 2.301 1.00 85.50 91 PRO A CA 1
ATOM 754 C C . PRO A 1 91 ? 20.159 2.703 3.352 1.00 85.50 91 PRO A C 1
ATOM 756 O O . PRO A 1 91 ? 20.407 1.620 3.900 1.00 85.50 91 PRO A O 1
ATOM 759 N N . LYS A 1 92 ? 20.844 3.815 3.642 1.00 80.56 92 LYS A N 1
ATOM 760 C CA . LYS A 1 92 ? 21.947 3.851 4.609 1.00 80.56 92 LYS A CA 1
ATOM 761 C C . LYS A 1 92 ? 21.438 3.349 5.966 1.00 80.56 92 LYS A C 1
ATOM 763 O O . LYS A 1 92 ? 20.495 3.898 6.521 1.00 80.56 92 LYS A O 1
ATOM 768 N N . GLY A 1 93 ? 22.054 2.289 6.486 1.00 83.25 93 GLY A N 1
ATOM 769 C CA . GLY A 1 93 ? 21.686 1.682 7.768 1.00 83.25 93 GLY A CA 1
ATOM 770 C C . GLY A 1 93 ? 20.811 0.429 7.681 1.00 83.25 93 GLY A C 1
ATOM 771 O O . GLY A 1 93 ? 20.754 -0.294 8.671 1.00 83.25 93 GLY A O 1
ATOM 772 N N . LEU A 1 94 ? 20.217 0.089 6.526 1.00 84.44 94 LEU A N 1
ATOM 773 C CA . LEU A 1 94 ? 19.467 -1.171 6.377 1.00 84.44 94 LEU A CA 1
ATOM 774 C C . LEU A 1 94 ? 20.368 -2.389 6.609 1.00 84.44 94 LEU A C 1
ATOM 776 O O . LEU A 1 94 ? 20.046 -3.252 7.414 1.00 84.44 94 LEU A O 1
ATOM 780 N N . LEU A 1 95 ? 21.548 -2.412 5.984 1.00 85.00 95 LEU A N 1
ATOM 781 C CA . LEU A 1 95 ? 22.522 -3.494 6.174 1.00 85.00 95 LEU A CA 1
ATOM 782 C C . LEU A 1 95 ? 23.014 -3.603 7.625 1.00 85.00 95 LEU A C 1
ATOM 784 O O . LEU A 1 95 ? 23.285 -4.700 8.104 1.00 85.00 95 LEU A O 1
ATOM 788 N N . VAL A 1 96 ? 23.112 -2.476 8.336 1.00 88.25 96 VAL A N 1
ATOM 789 C CA . VAL A 1 96 ? 23.523 -2.454 9.749 1.00 88.25 96 VAL A CA 1
ATOM 790 C C . VAL A 1 96 ? 22.415 -3.020 10.635 1.00 88.25 96 VAL A C 1
ATOM 792 O O . VAL A 1 96 ? 22.699 -3.843 11.502 1.00 88.25 96 VAL A O 1
ATOM 795 N N . LYS A 1 97 ? 21.156 -2.630 10.388 1.00 86.00 97 LYS A N 1
ATOM 796 C CA . LYS A 1 97 ? 19.979 -3.194 11.064 1.00 86.00 97 LYS A CA 1
ATOM 797 C C . LYS A 1 97 ? 19.888 -4.703 10.840 1.00 86.00 97 LYS A C 1
ATOM 799 O O . LYS A 1 97 ? 19.842 -5.438 11.816 1.00 86.00 97 LYS A O 1
ATOM 804 N N . LEU A 1 98 ? 19.986 -5.156 9.589 1.00 85.38 98 LEU A N 1
ATOM 805 C CA . LEU A 1 98 ? 19.948 -6.580 9.241 1.00 85.38 98 LEU A CA 1
ATOM 806 C C . LEU A 1 98 ? 21.064 -7.374 9.926 1.00 85.38 98 LEU A C 1
ATOM 808 O O . LEU A 1 98 ? 20.826 -8.468 10.428 1.00 85.38 98 LEU A O 1
ATOM 812 N N . LYS A 1 99 ? 22.282 -6.821 9.991 1.00 87.50 99 LYS A N 1
ATOM 813 C CA . LYS A 1 99 ? 23.388 -7.465 10.708 1.00 87.50 99 LYS A CA 1
ATOM 814 C C . LYS A 1 99 ? 23.096 -7.585 12.208 1.00 87.50 99 LYS A C 1
ATOM 816 O O . LYS A 1 99 ? 23.316 -8.644 12.782 1.00 87.50 99 LYS A O 1
ATOM 821 N N . LYS A 1 100 ? 22.559 -6.528 12.824 1.00 87.81 100 LYS A N 1
ATOM 822 C CA . LYS A 1 100 ? 22.160 -6.536 14.238 1.00 87.81 100 LYS A CA 1
ATOM 823 C C . LYS A 1 100 ? 21.039 -7.547 14.507 1.00 87.81 100 LYS A C 1
ATOM 825 O O . LYS A 1 100 ? 21.111 -8.282 15.484 1.00 87.81 100 LYS A O 1
ATOM 830 N N . GLU A 1 101 ? 20.033 -7.612 13.640 1.00 86.50 101 GLU A N 1
ATOM 831 C CA . GLU A 1 101 ? 18.922 -8.569 13.741 1.00 86.50 101 GLU A CA 1
ATOM 832 C C . GLU A 1 101 ? 19.387 -10.019 13.565 1.00 86.50 101 GLU A C 1
ATOM 834 O O . GLU A 1 101 ? 18.896 -10.908 14.257 1.00 86.50 101 GLU A O 1
ATOM 839 N N . ALA A 1 102 ? 20.373 -10.26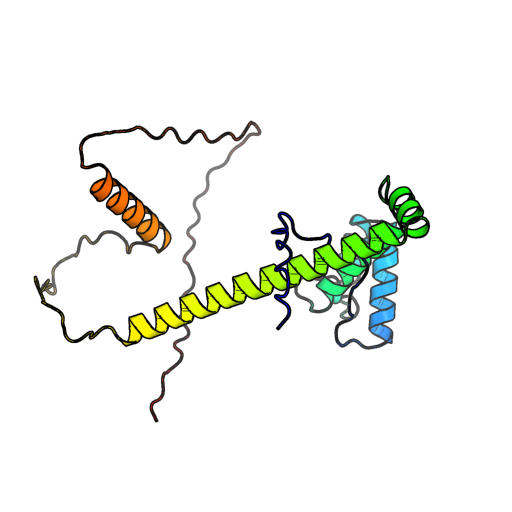0 12.695 1.00 86.69 102 ALA A N 1
ATOM 840 C CA . ALA A 1 102 ? 20.983 -11.577 12.528 1.00 86.69 102 ALA A CA 1
ATOM 841 C C . ALA A 1 102 ? 21.790 -12.022 13.763 1.00 86.69 102 ALA A C 1
ATOM 843 O O . ALA A 1 102 ? 21.857 -13.215 14.055 1.00 86.69 102 ALA A O 1
ATOM 844 N N . GLU A 1 103 ? 22.401 -11.081 14.488 1.00 90.12 103 GLU A N 1
ATOM 845 C CA . GLU A 1 103 ? 23.191 -11.357 15.695 1.00 90.12 103 GLU A CA 1
ATOM 846 C C . GLU A 1 103 ? 22.315 -11.465 16.962 1.00 90.12 103 GLU A C 1
ATOM 848 O O . GLU A 1 103 ? 22.614 -12.263 17.853 1.00 90.12 103 GLU A O 1
ATOM 853 N N . ASN A 1 104 ? 21.202 -10.725 17.036 1.00 87.69 104 ASN A N 1
ATOM 854 C CA . ASN A 1 104 ? 20.339 -10.638 18.216 1.00 87.69 104 ASN A CA 1
ATOM 855 C C . ASN A 1 104 ? 18.930 -11.207 17.976 1.00 87.69 104 ASN A C 1
ATOM 857 O O . ASN A 1 104 ? 17.983 -10.480 17.677 1.00 87.69 104 ASN A O 1
ATOM 861 N N . GLN A 1 105 ? 18.736 -12.496 18.268 1.00 87.88 105 GLN A N 1
ATOM 862 C CA . GLN A 1 105 ? 17.410 -13.134 18.208 1.00 87.88 105 GLN A CA 1
ATOM 863 C C . GLN A 1 105 ? 16.366 -12.481 19.140 1.00 87.88 105 GLN A C 1
ATOM 865 O O . GLN A 1 105 ? 15.171 -12.488 18.842 1.00 87.88 105 GLN A O 1
ATOM 870 N N . LYS A 1 106 ? 16.793 -11.928 20.284 1.00 88.19 106 LYS A N 1
ATOM 871 C CA . LYS A 1 106 ? 15.879 -11.291 21.248 1.00 88.19 106 LYS A CA 1
ATOM 872 C C . LYS A 1 106 ? 15.225 -10.031 20.682 1.00 88.19 106 LYS A C 1
ATOM 874 O O . LYS A 1 106 ? 14.023 -9.870 20.855 1.00 88.19 106 LYS A O 1
ATOM 879 N N . ASP A 1 107 ? 15.982 -9.221 19.943 1.00 85.31 107 ASP A N 1
ATOM 880 C CA . ASP A 1 107 ? 15.472 -7.993 19.325 1.00 85.31 107 ASP A CA 1
ATOM 881 C C . ASP A 1 107 ? 14.335 -8.322 18.340 1.00 85.31 107 ASP A C 1
ATOM 883 O O . ASP A 1 107 ? 13.300 -7.660 18.336 1.00 85.31 107 ASP A O 1
ATOM 887 N N . VAL A 1 108 ? 14.478 -9.404 17.564 1.00 87.25 108 VAL A N 1
ATOM 888 C CA . VAL A 1 108 ? 13.429 -9.893 16.652 1.00 87.25 108 VAL A CA 1
ATOM 889 C C . VAL A 1 108 ? 12.185 -10.348 17.422 1.00 87.25 108 VAL A C 1
ATOM 891 O O . VAL A 1 108 ? 11.064 -10.025 17.034 1.00 87.25 108 VAL A O 1
ATOM 894 N N . LEU A 1 109 ? 12.354 -11.073 18.534 1.00 88.19 109 LEU A N 1
ATOM 895 C CA . LEU A 1 109 ? 11.224 -11.512 19.360 1.00 88.19 109 LEU A CA 1
ATOM 896 C C . LEU A 1 109 ? 10.460 -10.336 19.973 1.00 88.19 109 LEU A C 1
ATOM 898 O O . LEU A 1 109 ? 9.231 -10.380 20.023 1.00 88.19 109 LEU A O 1
ATOM 902 N N . ASP A 1 110 ? 11.157 -9.292 20.412 1.00 87.69 110 ASP A N 1
ATOM 903 C CA . ASP A 1 110 ? 10.519 -8.104 20.976 1.00 87.69 110 ASP A CA 1
ATOM 904 C C . ASP A 1 110 ? 9.773 -7.302 19.897 1.00 87.69 110 ASP A C 1
ATOM 906 O O . ASP A 1 110 ? 8.640 -6.879 20.130 1.00 87.69 110 ASP A O 1
ATOM 910 N N . GLN A 1 111 ? 10.312 -7.206 18.673 1.00 85.38 111 GLN A N 1
ATOM 911 C CA . GLN A 1 111 ? 9.582 -6.644 17.526 1.00 85.38 111 GLN A CA 1
ATOM 912 C C . GLN A 1 111 ? 8.305 -7.438 17.199 1.00 85.38 111 GLN A C 1
ATOM 914 O O . GLN A 1 111 ? 7.257 -6.852 16.920 1.00 85.38 111 GLN A O 1
ATOM 919 N N . VAL A 1 112 ? 8.367 -8.774 17.233 1.00 87.69 112 VAL A N 1
ATOM 920 C CA . VAL A 1 112 ? 7.197 -9.634 16.991 1.00 87.69 112 VAL A CA 1
ATOM 921 C C . VAL A 1 112 ? 6.149 -9.448 18.086 1.00 87.69 112 VAL A C 1
ATOM 923 O O . VAL A 1 112 ? 4.968 -9.301 17.772 1.00 87.69 112 VAL A O 1
ATOM 926 N N . LYS A 1 113 ? 6.556 -9.405 19.360 1.00 88.62 113 LYS A N 1
ATOM 927 C CA . LYS A 1 113 ? 5.637 -9.128 20.475 1.00 88.62 113 LYS A CA 1
ATOM 928 C C . LYS A 1 113 ? 4.954 -7.776 20.312 1.00 88.62 113 LYS A C 1
ATOM 930 O O . LYS A 1 113 ? 3.731 -7.726 20.384 1.00 88.62 113 LYS A O 1
ATOM 935 N N . TYR A 1 114 ? 5.718 -6.729 19.998 1.00 87.94 114 TYR A N 1
ATOM 936 C CA . TYR A 1 114 ? 5.181 -5.390 19.755 1.00 87.94 114 TYR A CA 1
ATOM 937 C C . TYR A 1 114 ? 4.131 -5.392 18.634 1.00 87.94 114 TYR A C 1
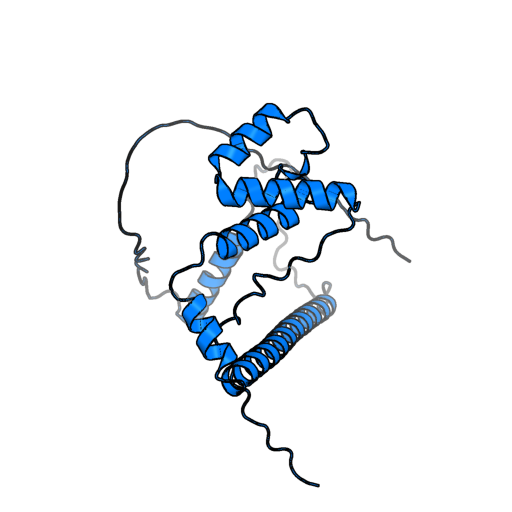ATOM 939 O O . TYR A 1 114 ? 3.047 -4.836 18.786 1.00 87.94 114 TYR A O 1
ATOM 947 N N . ARG A 1 115 ? 4.397 -6.094 17.522 1.00 86.69 115 ARG A N 1
ATOM 948 C CA . ARG A 1 115 ? 3.422 -6.256 16.428 1.00 86.69 115 ARG A CA 1
ATOM 949 C C . ARG A 1 115 ? 2.149 -6.978 16.862 1.00 86.69 115 ARG A C 1
ATOM 951 O O . ARG A 1 115 ? 1.062 -6.575 16.463 1.00 86.69 115 ARG A O 1
ATOM 958 N N . VAL A 1 116 ? 2.270 -8.042 17.656 1.00 88.50 116 VAL A N 1
ATOM 959 C CA . VAL A 1 116 ? 1.114 -8.798 18.169 1.00 88.50 116 VAL A CA 1
ATOM 960 C C . VAL A 1 116 ? 0.282 -7.940 19.120 1.00 88.50 116 VAL A C 1
ATOM 962 O O . VAL A 1 116 ? -0.946 -7.986 19.076 1.00 88.50 116 VAL A O 1
ATOM 965 N N . GLU A 1 117 ? 0.934 -7.154 19.973 1.00 87.81 117 GLU A N 1
ATOM 966 C CA . GLU A 1 117 ? 0.267 -6.211 20.872 1.00 87.81 117 GLU A CA 1
ATOM 967 C C . GLU A 1 117 ? -0.452 -5.109 20.090 1.00 87.81 117 GLU A C 1
ATOM 969 O O . GLU A 1 117 ? -1.620 -4.844 20.370 1.00 87.81 117 GLU A O 1
ATOM 974 N N . TRP A 1 118 ? 0.179 -4.554 19.053 1.00 87.25 118 TRP A N 1
ATOM 975 C CA . TRP A 1 118 ? -0.453 -3.593 18.147 1.00 87.25 118 TRP A CA 1
ATOM 976 C C . TRP A 1 118 ? -1.661 -4.167 17.414 1.00 87.25 118 TRP A C 1
ATOM 978 O O . TRP A 1 118 ? -2.720 -3.549 17.421 1.00 87.25 118 TRP A O 1
ATOM 988 N N . ALA A 1 119 ? -1.553 -5.370 16.848 1.00 87.00 119 ALA A N 1
ATOM 989 C CA . ALA A 1 119 ? -2.680 -6.017 16.180 1.00 87.00 119 ALA A CA 1
ATOM 990 C C . ALA A 1 119 ? -3.866 -6.232 17.138 1.00 87.00 119 ALA A C 1
ATOM 992 O O . ALA A 1 119 ? -5.012 -5.981 16.777 1.00 87.00 119 ALA A O 1
ATOM 993 N N . LYS A 1 120 ? -3.600 -6.634 18.391 1.00 88.25 120 LYS A N 1
ATOM 994 C CA . LYS A 1 120 ? -4.637 -6.756 19.431 1.00 88.25 120 LYS A CA 1
ATOM 995 C C . LYS A 1 120 ? -5.235 -5.409 19.830 1.00 88.25 120 LYS A C 1
ATOM 997 O O . LYS A 1 120 ? -6.422 -5.352 20.141 1.00 88.25 120 LYS A O 1
ATOM 1002 N N . PHE A 1 121 ? -4.418 -4.359 19.881 1.00 85.94 121 PHE A N 1
ATOM 1003 C CA . PHE A 1 121 ? -4.874 -3.006 20.178 1.00 85.94 121 PHE A CA 1
ATOM 1004 C C . PHE A 1 121 ? -5.797 -2.489 19.070 1.00 85.94 121 PHE A C 1
ATOM 1006 O O . PHE A 1 121 ? -6.920 -2.102 19.370 1.00 85.94 121 PHE A O 1
ATOM 1013 N N . GLN A 1 122 ? -5.386 -2.588 17.803 1.00 86.44 122 GLN A N 1
ATOM 1014 C CA . GLN A 1 122 ? -6.217 -2.180 16.668 1.00 86.44 122 GLN A CA 1
ATOM 1015 C C . GLN A 1 122 ? -7.525 -2.967 16.581 1.00 86.44 122 GLN A C 1
ATOM 1017 O O . GLN A 1 122 ? -8.572 -2.374 16.346 1.00 86.44 122 GLN A O 1
ATOM 1022 N N . GLU A 1 123 ? -7.493 -4.280 16.824 1.00 86.31 123 GLU A N 1
ATOM 1023 C CA . GLU A 1 123 ? -8.712 -5.095 16.861 1.00 86.31 123 GLU A CA 1
ATOM 1024 C C . GLU A 1 123 ? -9.673 -4.634 17.965 1.00 86.31 123 GLU A C 1
ATOM 1026 O O . GLU A 1 123 ? -10.883 -4.583 17.761 1.00 86.31 123 GLU A O 1
ATOM 1031 N N . ARG A 1 124 ? -9.143 -4.271 19.140 1.00 87.00 124 ARG A N 1
ATOM 1032 C CA . ARG A 1 124 ? -9.949 -3.771 20.257 1.00 87.00 124 ARG A CA 1
ATOM 1033 C C . ARG A 1 124 ? -10.571 -2.412 19.945 1.00 87.00 124 ARG A C 1
ATOM 1035 O O . ARG A 1 124 ? -11.745 -2.229 20.246 1.00 87.00 124 ARG A O 1
ATOM 1042 N N . GLU A 1 125 ? -9.804 -1.497 19.360 1.00 88.50 125 GLU A N 1
ATOM 1043 C CA . GLU A 1 125 ? -10.299 -0.175 18.962 1.00 88.50 125 GLU A CA 1
ATOM 1044 C C . GLU A 1 125 ? -11.370 -0.297 17.874 1.00 88.50 125 GLU A C 1
ATOM 1046 O O . GLU A 1 125 ? -12.462 0.236 18.047 1.00 88.50 125 GLU A O 1
ATOM 1051 N N . ARG A 1 126 ? -11.123 -1.094 16.822 1.00 88.31 126 ARG A N 1
ATOM 1052 C CA . ARG A 1 126 ? -12.114 -1.356 15.767 1.00 88.31 126 ARG A CA 1
ATOM 1053 C C . ARG A 1 126 ? -13.398 -1.947 16.341 1.00 88.31 126 ARG A C 1
ATOM 1055 O O . ARG A 1 126 ? -14.486 -1.483 16.028 1.00 88.31 126 ARG A O 1
ATOM 1062 N N . LYS A 1 127 ? -13.277 -2.945 17.218 1.00 91.31 127 LYS A N 1
ATOM 1063 C CA . LYS A 1 127 ? -14.435 -3.567 17.863 1.00 91.31 127 LYS A CA 1
ATOM 1064 C C . LYS A 1 127 ? -15.212 -2.573 18.731 1.00 91.31 127 LYS A C 1
ATOM 1066 O O . LYS A 1 127 ? -16.435 -2.603 18.738 1.00 91.31 127 LYS A O 1
ATOM 1071 N N . LYS A 1 128 ? -14.520 -1.698 19.464 1.00 91.12 128 LYS A N 1
ATOM 1072 C CA . LYS A 1 128 ? -15.158 -0.661 20.283 1.00 91.12 128 LYS A CA 1
ATOM 1073 C C . LYS A 1 128 ? -15.919 0.345 19.414 1.00 91.12 128 LYS A C 1
ATOM 1075 O O . LYS A 1 128 ? -17.040 0.692 19.763 1.00 91.12 128 LYS A O 1
ATOM 1080 N N . GLU A 1 129 ? -15.338 0.764 18.291 1.00 90.50 129 GLU A N 1
ATOM 1081 C CA . GLU A 1 129 ? -15.991 1.647 17.317 1.00 90.50 129 GLU A CA 1
ATOM 1082 C C . GLU A 1 129 ? -17.217 0.974 16.672 1.00 90.50 129 GLU A C 1
ATOM 1084 O O . GLU A 1 129 ? -18.266 1.597 16.522 1.00 90.50 129 GLU A O 1
ATOM 1089 N N . GLU A 1 130 ? -17.124 -0.313 16.330 1.00 89.62 130 GLU A N 1
ATOM 1090 C CA . GLU A 1 130 ? -18.254 -1.102 15.823 1.00 89.62 130 GLU A CA 1
ATOM 1091 C C . GLU A 1 130 ? -19.379 -1.233 16.866 1.00 89.62 130 GLU A C 1
ATOM 1093 O O . GLU A 1 130 ? -20.545 -1.032 16.531 1.00 89.62 130 GLU A O 1
ATOM 1098 N N . GLU A 1 131 ? -19.042 -1.505 18.133 1.00 91.56 131 GLU A N 1
ATOM 1099 C CA . GLU A 1 131 ? -20.004 -1.563 19.244 1.00 91.56 131 GLU A CA 1
ATOM 1100 C C . GLU A 1 131 ? -20.660 -0.200 19.523 1.00 91.56 131 GLU A C 1
ATOM 1102 O O . GLU A 1 131 ? -21.834 -0.145 19.887 1.00 91.56 131 GLU A O 1
ATOM 1107 N N . GLU A 1 132 ? -19.923 0.903 19.382 1.00 90.06 132 GLU A N 1
ATOM 1108 C CA . GLU A 1 132 ? -20.451 2.263 19.537 1.00 90.06 132 GLU A CA 1
ATOM 1109 C C . GLU A 1 132 ? -21.424 2.608 18.407 1.00 90.06 132 GLU A C 1
ATOM 1111 O O . GLU A 1 132 ? -22.557 2.994 18.686 1.00 90.06 132 GLU A O 1
ATOM 1116 N N . LYS A 1 133 ? -21.061 2.323 17.152 1.00 90.25 133 LYS A N 1
ATOM 1117 C CA . LYS A 1 133 ? -21.960 2.479 15.997 1.00 90.25 133 LYS A CA 1
ATOM 1118 C C . LYS A 1 133 ? -23.203 1.597 16.097 1.00 90.25 133 LYS A C 1
ATOM 1120 O O . LYS A 1 133 ? -24.291 2.007 15.695 1.00 90.25 133 LYS A O 1
ATOM 1125 N N . GLU A 1 134 ? -23.075 0.378 16.621 1.00 89.81 134 GLU A N 1
ATOM 1126 C CA . GLU A 1 134 ? -24.227 -0.496 16.857 1.00 89.81 134 GLU A CA 1
ATOM 1127 C C . GLU A 1 134 ? -25.132 0.062 17.961 1.00 89.81 134 GLU A C 1
ATOM 1129 O O . GLU A 1 134 ? -26.351 0.087 17.791 1.00 89.81 134 GLU A O 1
ATOM 1134 N N . LYS A 1 135 ? -24.562 0.578 19.056 1.00 90.81 135 LYS A N 1
ATOM 1135 C CA . LYS A 1 135 ? -25.330 1.255 20.111 1.00 90.81 135 LYS A CA 1
ATOM 1136 C C . LYS A 1 135 ? -26.035 2.498 19.594 1.00 90.81 135 LYS A C 1
ATOM 1138 O O . LYS A 1 135 ? -27.201 2.677 19.923 1.00 90.81 135 LYS A O 1
ATOM 1143 N N . GLU A 1 136 ? -25.375 3.317 18.781 1.00 90.25 136 GLU A N 1
ATOM 1144 C CA . GLU A 1 136 ? -25.989 4.479 18.136 1.00 90.25 136 GLU A CA 1
ATOM 1145 C C . GLU A 1 136 ? -27.131 4.059 17.213 1.00 90.25 136 GLU A C 1
ATOM 1147 O O . GLU A 1 136 ? -28.214 4.632 17.284 1.00 90.25 136 GLU A O 1
ATOM 1152 N N . ARG A 1 137 ? -26.945 3.005 16.408 1.00 90.12 137 ARG A N 1
ATOM 1153 C CA . ARG A 1 137 ? -28.006 2.460 15.550 1.00 90.12 137 ARG A CA 1
ATOM 1154 C C . ARG A 1 137 ? -29.205 1.981 16.369 1.00 90.12 137 ARG A C 1
ATOM 1156 O O . ARG A 1 137 ? -30.345 2.260 16.004 1.00 90.12 137 ARG A O 1
ATOM 1163 N N . VAL A 1 138 ? -28.958 1.255 17.458 1.00 89.94 138 VAL A N 1
ATOM 1164 C CA . VAL A 1 138 ? -30.018 0.763 18.348 1.00 89.94 138 VAL A CA 1
ATOM 1165 C C . VAL A 1 138 ? -30.712 1.927 19.050 1.00 89.94 138 VAL A C 1
ATOM 1167 O O . VAL A 1 138 ? -31.937 1.952 19.081 1.00 89.94 138 VAL A O 1
ATOM 1170 N N . ALA A 1 139 ? -29.961 2.905 19.559 1.00 89.31 139 ALA A N 1
ATOM 1171 C CA . ALA A 1 139 ? -30.514 4.101 20.183 1.00 89.31 139 ALA A CA 1
ATOM 1172 C C . ALA A 1 139 ? -31.376 4.888 19.190 1.00 89.31 139 ALA A C 1
ATOM 1174 O O . ALA A 1 139 ? -32.507 5.226 19.514 1.00 89.31 139 ALA A O 1
ATOM 1175 N N . TYR A 1 140 ? -30.895 5.093 17.962 1.00 87.31 140 TYR A N 1
ATOM 1176 C CA . TYR A 1 140 ? -31.637 5.764 16.895 1.00 87.31 140 TYR A CA 1
ATOM 1177 C C . TYR A 1 140 ? -32.951 5.046 16.556 1.00 87.31 140 TYR A C 1
ATOM 1179 O O . TYR A 1 140 ? -33.982 5.692 16.392 1.00 87.31 140 TYR A O 1
ATOM 1187 N N . ALA A 1 141 ? -32.940 3.709 16.512 1.00 86.62 141 ALA A N 1
ATOM 1188 C CA . ALA A 1 141 ? -34.142 2.903 16.291 1.00 86.62 141 ALA A CA 1
ATOM 1189 C C . ALA A 1 141 ? -35.102 2.880 17.498 1.00 86.62 141 ALA A C 1
ATOM 1191 O O . ALA A 1 141 ? -36.278 2.565 17.339 1.00 86.62 141 ALA A O 1
ATOM 1192 N N . GLN A 1 142 ? -34.608 3.183 18.700 1.00 87.06 142 GLN A N 1
ATOM 1193 C CA . GLN A 1 142 ? -35.407 3.280 19.924 1.00 87.06 142 GLN A CA 1
ATOM 1194 C C . GLN A 1 142 ? -36.047 4.659 20.119 1.00 87.06 142 GLN A C 1
ATOM 1196 O O . GLN A 1 142 ? -36.896 4.796 21.000 1.00 87.06 142 GLN A O 1
ATOM 1201 N N . ILE A 1 143 ? -35.661 5.668 19.330 1.00 87.31 143 ILE A N 1
ATOM 1202 C CA . ILE A 1 143 ? -36.310 6.980 19.356 1.00 87.31 143 ILE A CA 1
ATOM 1203 C C . ILE A 1 143 ? -37.743 6.817 18.838 1.00 87.31 143 ILE A C 1
ATOM 1205 O O . ILE A 1 143 ? -37.962 6.396 17.700 1.00 87.31 143 ILE A O 1
ATOM 1209 N N . ASP A 1 144 ? -38.722 7.167 19.673 1.00 84.88 144 ASP A N 1
ATOM 1210 C CA . ASP A 1 144 ? -40.113 7.262 19.245 1.00 84.88 144 ASP A CA 1
ATOM 1211 C C . ASP A 1 144 ? -40.310 8.544 18.431 1.00 84.88 144 ASP A C 1
ATOM 1213 O O . ASP A 1 144 ? -40.548 9.625 18.965 1.00 84.88 144 ASP A O 1
ATOM 1217 N N . TRP A 1 145 ? -40.213 8.417 17.109 1.00 85.12 145 TRP A N 1
ATOM 1218 C CA . TRP A 1 145 ? -40.434 9.522 16.175 1.00 85.12 145 TRP A CA 1
ATOM 1219 C C . TRP A 1 145 ? -41.884 10.033 16.142 1.00 85.12 145 TRP A C 1
ATOM 1221 O O . TRP A 1 145 ? -42.148 11.019 15.459 1.00 85.12 145 TRP A O 1
ATOM 1231 N N . HIS A 1 146 ? -42.822 9.400 16.857 1.00 77.94 146 HIS A N 1
ATOM 1232 C CA . HIS A 1 146 ? -44.191 9.898 17.022 1.00 77.94 146 HIS A CA 1
ATOM 1233 C C . HIS A 1 146 ? -44.374 10.726 18.302 1.00 77.94 146 HIS A C 1
ATOM 1235 O O . HIS A 1 146 ? -45.396 11.400 18.433 1.00 77.94 146 HIS A O 1
ATOM 1241 N N . ASP A 1 147 ? -43.395 10.731 19.213 1.00 81.75 147 ASP A N 1
ATOM 1242 C CA . ASP A 1 147 ? -43.381 11.576 20.411 1.00 81.75 147 ASP A CA 1
ATOM 1243 C C . ASP A 1 147 ? -42.679 12.911 20.126 1.00 81.75 147 ASP A C 1
ATOM 1245 O O . ASP A 1 147 ? -41.609 13.228 20.646 1.00 81.75 147 ASP A O 1
ATOM 1249 N N . PHE A 1 148 ? -43.271 13.700 19.231 1.00 80.12 148 PHE A N 1
ATOM 1250 C CA . PHE A 1 148 ? -42.809 15.051 18.937 1.00 80.12 148 PHE A CA 1
ATOM 1251 C C . PHE A 1 148 ? -43.864 16.077 19.335 1.00 80.12 148 PHE A C 1
ATOM 1253 O O . PHE A 1 148 ? -45.057 15.937 19.065 1.00 80.12 148 PHE A O 1
ATOM 1260 N N . VAL A 1 149 ? -43.405 17.163 19.950 1.00 82.31 149 VAL A N 1
ATOM 1261 C CA . VAL A 1 149 ? -44.235 18.339 20.198 1.00 82.31 149 VAL A CA 1
ATOM 1262 C C . VAL A 1 149 ? -43.979 19.317 19.065 1.00 82.31 149 VAL A C 1
ATOM 1264 O O . VAL A 1 149 ? -42.920 19.938 18.992 1.00 82.31 149 VAL A O 1
ATOM 1267 N N . VAL A 1 150 ? -44.951 19.453 18.162 1.00 81.50 150 VAL A N 1
ATOM 1268 C CA . VAL A 1 150 ? -44.912 20.500 17.137 1.00 81.50 150 VAL A CA 1
ATOM 1269 C C . VAL A 1 150 ? -45.067 21.846 17.833 1.00 81.50 150 VAL A C 1
ATOM 1271 O O . VAL A 1 150 ? -46.151 22.187 18.301 1.00 81.50 150 VAL A O 1
ATOM 1274 N N . VAL A 1 151 ? -43.968 22.591 17.927 1.00 82.62 151 VAL A N 1
ATOM 1275 C CA . VAL A 1 151 ? -43.956 23.936 18.518 1.00 82.62 151 VAL A CA 1
ATOM 1276 C C . VAL A 1 151 ? -44.537 24.950 17.539 1.00 82.62 151 VAL A C 1
ATOM 1278 O O . VAL A 1 151 ? -45.323 25.810 17.928 1.00 82.62 151 VAL A O 1
ATOM 1281 N N . GLU A 1 152 ? -44.180 24.827 16.262 1.00 83.38 152 GLU A N 1
ATOM 1282 C CA . GLU A 1 152 ? -44.580 25.766 15.225 1.00 83.38 152 GLU A CA 1
ATOM 1283 C C . GLU A 1 152 ? -44.632 25.058 13.871 1.00 83.38 152 GLU A C 1
ATOM 1285 O O . GLU A 1 152 ? -43.742 24.285 13.515 1.00 83.38 152 GLU A O 1
ATOM 1290 N N . THR A 1 153 ? -45.697 25.307 13.117 1.00 78.62 153 THR A N 1
ATOM 1291 C CA . THR A 1 153 ? -45.826 24.871 11.727 1.00 78.62 153 THR A CA 1
ATOM 1292 C C . THR A 1 153 ? -45.554 26.068 10.835 1.00 78.62 153 THR A C 1
ATOM 1294 O O . THR A 1 153 ? -46.330 27.024 10.838 1.00 78.62 153 THR A O 1
ATOM 1297 N N . VAL A 1 154 ? -44.461 26.021 10.079 1.00 78.06 154 VAL A N 1
ATOM 1298 C CA . VAL A 1 154 ? -44.165 27.040 9.069 1.00 78.06 154 VAL A CA 1
ATOM 1299 C C . VAL A 1 154 ? -45.015 26.741 7.839 1.00 78.06 154 VAL A C 1
ATOM 1301 O O . VAL A 1 154 ? -44.836 25.707 7.199 1.00 78.06 154 VAL A O 1
ATOM 1304 N N . ASP A 1 155 ? -45.961 27.627 7.538 1.00 74.25 155 ASP A N 1
ATOM 1305 C CA . ASP A 1 155 ? -46.899 27.472 6.426 1.00 74.25 155 ASP A CA 1
ATOM 1306 C C . ASP A 1 155 ? -46.475 28.403 5.283 1.00 74.25 155 ASP A C 1
ATOM 1308 O O . ASP A 1 155 ? -46.436 29.623 5.452 1.00 74.25 155 ASP A O 1
ATOM 1312 N N . PHE A 1 156 ? -46.116 27.835 4.131 1.00 72.88 156 PHE A N 1
ATOM 1313 C CA . PHE A 1 156 ? -45.608 28.608 2.995 1.00 72.88 156 PHE A CA 1
ATOM 1314 C C . PHE A 1 156 ? -46.741 28.986 2.047 1.00 72.88 156 PHE A C 1
ATOM 1316 O O . PHE A 1 156 ? -47.465 28.123 1.542 1.00 72.88 156 PHE A O 1
ATOM 1323 N N . GLN A 1 157 ? -46.874 30.278 1.739 1.00 78.06 157 GLN A N 1
ATOM 1324 C CA . GLN A 1 157 ? -47.810 30.710 0.702 1.00 78.06 157 GLN A CA 1
ATOM 1325 C C . GLN A 1 157 ? -47.222 30.417 -0.693 1.00 78.06 157 GLN A C 1
ATOM 1327 O O . GLN A 1 157 ? -46.036 30.664 -0.913 1.00 78.06 157 GLN A O 1
ATOM 1332 N N . PRO A 1 158 ? -48.023 29.982 -1.690 1.00 72.25 158 PRO A N 1
ATOM 1333 C CA . PRO A 1 158 ? -47.531 29.624 -3.033 1.00 72.25 158 PRO A CA 1
ATOM 1334 C C . PRO A 1 158 ? -46.755 30.729 -3.772 1.00 72.25 158 PRO A C 1
ATOM 1336 O O . PRO A 1 158 ? -46.070 30.455 -4.755 1.00 72.25 158 PRO A O 1
ATOM 1339 N N . ASN A 1 159 ? -46.873 31.980 -3.316 1.00 72.81 159 ASN A N 1
ATOM 1340 C CA . ASN A 1 159 ? -46.285 33.163 -3.940 1.00 72.81 159 ASN A CA 1
ATOM 1341 C C . ASN A 1 159 ? -45.128 33.759 -3.112 1.00 72.81 159 ASN A C 1
ATOM 1343 O O . ASN A 1 159 ? -44.664 34.860 -3.413 1.00 72.81 159 ASN A O 1
ATOM 1347 N N . GLU A 1 160 ? -44.691 33.081 -2.051 1.00 72.31 160 GLU A N 1
ATOM 1348 C CA . GLU A 1 160 ? -43.654 33.563 -1.145 1.00 72.31 160 GLU A CA 1
ATOM 1349 C C . GLU A 1 160 ? -42.267 33.174 -1.679 1.00 72.31 160 GLU A C 1
ATOM 1351 O O . GLU A 1 160 ? -41.904 32.000 -1.743 1.00 72.31 160 GLU A O 1
ATOM 1356 N N . GLN A 1 161 ? -41.477 34.160 -2.117 1.00 65.69 161 GLN A N 1
ATOM 1357 C CA . GLN A 1 161 ? -40.074 33.930 -2.471 1.00 65.69 161 GLN A CA 1
ATOM 1358 C C . GLN A 1 161 ? -39.269 33.760 -1.184 1.00 65.69 161 GLN A C 1
ATOM 1360 O O . GLN A 1 161 ? -38.782 34.734 -0.604 1.00 65.69 161 GLN A O 1
ATOM 1365 N N . GLY A 1 162 ? -39.165 32.513 -0.732 1.00 62.91 162 GLY A N 1
ATOM 1366 C CA . GLY A 1 162 ? -38.386 32.137 0.436 1.00 62.91 162 GLY A CA 1
ATOM 1367 C C . GLY A 1 162 ? -36.930 32.569 0.297 1.00 62.91 162 GLY A C 1
ATOM 1368 O O . GLY A 1 162 ? -36.158 31.957 -0.437 1.00 62.91 162 GLY A O 1
ATOM 1369 N N . HIS A 1 163 ? -36.549 33.627 1.012 1.00 61.03 163 HIS A N 1
ATOM 1370 C CA . HIS A 1 163 ? -35.153 34.012 1.215 1.00 61.03 163 HIS A CA 1
ATOM 1371 C C . HIS A 1 163 ? -34.517 33.060 2.233 1.00 61.03 163 HIS A C 1
ATOM 1373 O O . HIS A 1 163 ? -34.147 33.460 3.336 1.00 61.03 163 HIS A O 1
ATOM 1379 N N . PHE A 1 164 ? -34.444 31.776 1.886 1.00 66.06 164 PHE A N 1
ATOM 1380 C CA . PHE A 1 164 ? -33.782 30.801 2.735 1.00 66.06 164 PHE A CA 1
ATOM 1381 C C . PHE A 1 164 ? -32.271 30.911 2.554 1.00 66.06 164 PHE A C 1
ATOM 1383 O O . PHE A 1 164 ? -31.796 31.056 1.421 1.00 66.06 164 PHE A O 1
ATOM 1390 N N . PRO A 1 165 ? -31.499 30.842 3.650 1.00 65.88 165 PRO A N 1
ATOM 1391 C CA . PRO A 1 165 ? -30.066 30.653 3.536 1.00 65.88 165 PRO A CA 1
ATOM 1392 C C . PRO A 1 165 ? -29.788 29.359 2.752 1.00 65.88 165 PRO A C 1
ATOM 1394 O O . PRO A 1 165 ? -30.611 28.436 2.779 1.00 65.88 165 PRO A O 1
ATOM 1397 N N . PRO A 1 166 ? -28.655 29.280 2.034 1.00 72.19 166 PRO A N 1
ATOM 1398 C CA . PRO A 1 166 ? -28.275 28.059 1.337 1.00 72.19 166 PRO A CA 1
ATOM 1399 C C . PRO A 1 166 ? -28.279 26.866 2.309 1.00 72.19 166 PRO A C 1
ATOM 1401 O O . PRO A 1 166 ? -28.001 27.048 3.500 1.00 72.19 166 PRO A O 1
ATOM 1404 N N . PRO A 1 167 ? -28.623 25.657 1.830 1.00 67.25 167 PRO A N 1
ATOM 1405 C CA . PRO A 1 167 ? -28.683 24.471 2.673 1.00 67.25 167 PRO A CA 1
ATOM 1406 C C . PRO A 1 167 ? -27.331 24.253 3.354 1.00 67.25 167 PRO A C 1
ATOM 1408 O O . PRO A 1 167 ? -26.296 24.200 2.692 1.00 67.25 167 PRO A O 1
ATOM 1411 N N . THR A 1 168 ? -27.352 24.163 4.682 1.00 64.50 168 THR A N 1
ATOM 1412 C CA . THR A 1 168 ? -26.149 23.999 5.502 1.00 64.50 168 THR A CA 1
ATOM 1413 C C . THR A 1 168 ? -25.467 22.673 5.174 1.00 64.50 168 THR A C 1
ATOM 1415 O O . THR A 1 168 ? -26.120 21.629 5.107 1.00 64.50 168 THR A O 1
ATOM 1418 N N . THR A 1 169 ? -24.154 22.710 4.961 1.00 74.00 169 THR A N 1
ATOM 1419 C CA . THR A 1 169 ? -23.348 21.514 4.688 1.00 74.00 169 THR A CA 1
ATOM 1420 C C . THR A 1 169 ? -22.977 20.800 5.990 1.00 74.00 169 THR A C 1
ATOM 1422 O O . THR A 1 169 ? -23.008 21.380 7.077 1.00 74.00 169 THR A O 1
ATOM 1425 N N . THR A 1 170 ? -22.605 19.522 5.907 1.00 69.88 170 THR A N 1
ATOM 1426 C CA . T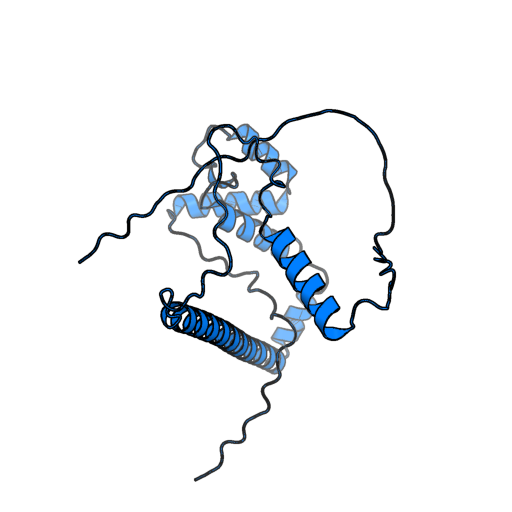HR A 1 170 ? -22.197 18.713 7.072 1.00 69.88 170 THR A CA 1
ATOM 1427 C C . THR A 1 170 ? -21.034 19.329 7.858 1.00 69.88 170 THR A C 1
ATOM 1429 O O . THR A 1 170 ? -20.961 19.165 9.073 1.00 69.88 170 THR A O 1
ATOM 1432 N N . GLU A 1 171 ? -20.158 20.080 7.187 1.00 67.44 171 GLU A N 1
ATOM 1433 C CA . GLU A 1 171 ? -19.041 20.802 7.809 1.00 67.44 171 GLU A CA 1
ATOM 1434 C C . GLU A 1 171 ? -19.513 22.031 8.601 1.00 67.44 171 GLU A C 1
ATOM 1436 O O . GLU A 1 171 ? -19.087 22.248 9.736 1.00 67.44 171 GLU A O 1
ATOM 1441 N N . GLU A 1 172 ? -20.458 22.800 8.055 1.00 69.31 172 GLU A N 1
ATOM 1442 C CA . GLU A 1 172 ? -21.042 23.954 8.744 1.00 69.31 172 GLU A CA 1
ATOM 1443 C C . GLU A 1 172 ? -21.902 23.539 9.950 1.00 69.31 172 GLU A C 1
ATOM 1445 O O . GLU A 1 172 ? -21.938 24.254 10.955 1.00 69.31 172 GLU A O 1
ATOM 1450 N N . LEU A 1 173 ? -22.558 22.372 9.892 1.00 66.81 173 LEU A N 1
ATOM 1451 C CA . LEU A 1 173 ? -23.282 21.799 11.032 1.00 66.81 173 LEU A CA 1
ATOM 1452 C C . LEU A 1 173 ? -22.334 21.458 12.189 1.00 66.81 173 LEU A C 1
ATOM 1454 O O . LEU A 1 173 ? -22.632 21.800 13.332 1.00 66.81 173 LEU A O 1
ATOM 1458 N N . GLY A 1 174 ? -21.172 20.861 11.901 1.00 71.38 174 GLY A N 1
ATOM 1459 C CA . GLY A 1 174 ? -20.148 20.579 12.913 1.00 71.38 174 GLY A CA 1
ATOM 1460 C C . GLY A 1 174 ? -19.610 21.851 13.576 1.00 71.38 174 GLY A C 1
ATOM 1461 O O . GLY A 1 174 ? -19.523 21.925 14.803 1.00 71.38 174 GLY A O 1
ATOM 1462 N N . ALA A 1 175 ? -19.334 22.892 12.784 1.00 72.19 175 ALA A N 1
ATOM 1463 C CA . ALA A 1 175 ? -18.894 24.188 13.299 1.00 72.19 175 ALA A CA 1
ATOM 1464 C C . ALA A 1 175 ? -19.957 24.851 14.191 1.00 72.19 175 ALA A C 1
ATOM 1466 O O . ALA A 1 175 ? -19.634 25.379 15.255 1.00 72.19 175 ALA A O 1
ATOM 1467 N N . ARG A 1 176 ? -21.237 24.789 13.803 1.00 67.06 176 ARG A N 1
ATOM 1468 C CA . ARG A 1 176 ? -22.340 25.345 14.601 1.00 67.06 176 ARG A CA 1
ATOM 1469 C C . ARG A 1 176 ? -22.583 24.584 15.900 1.00 67.06 176 ARG A C 1
ATOM 1471 O O . ARG A 1 176 ? -22.830 25.232 16.909 1.00 67.06 176 ARG A O 1
ATOM 1478 N N . ILE A 1 177 ? -22.472 23.254 15.903 1.00 73.00 177 ILE A N 1
ATOM 1479 C CA . ILE A 1 177 ? -22.591 22.442 17.127 1.00 73.00 177 ILE A CA 1
ATOM 1480 C C . ILE A 1 177 ? -21.471 22.798 18.113 1.00 73.00 177 ILE A C 1
ATOM 1482 O O . ILE A 1 177 ? -21.746 23.031 19.285 1.00 73.00 177 ILE A O 1
ATOM 1486 N N . LEU A 1 178 ? -20.230 22.952 17.639 1.00 70.44 178 LEU A N 1
ATOM 1487 C CA . LEU A 1 178 ? -19.106 23.387 18.478 1.00 70.44 178 LEU A CA 1
ATOM 1488 C C . LEU A 1 178 ? -19.275 24.821 19.010 1.00 70.44 178 LEU A C 1
ATOM 1490 O O . LEU A 1 178 ? -18.885 25.114 20.142 1.00 70.44 178 LEU A O 1
ATOM 1494 N N . ILE A 1 179 ? -19.852 25.726 18.211 1.00 71.31 179 ILE A N 1
ATOM 1495 C CA . ILE A 1 179 ? -20.189 27.092 18.645 1.00 71.31 179 ILE A CA 1
ATOM 1496 C C . ILE A 1 179 ? -21.297 27.062 19.706 1.00 71.31 179 ILE A C 1
ATOM 1498 O O . ILE A 1 179 ? -21.186 27.772 20.703 1.00 71.31 179 ILE A O 1
ATOM 1502 N N . GLN A 1 180 ? -22.318 26.221 19.528 1.00 71.06 180 GLN A N 1
ATOM 1503 C CA . GLN A 1 180 ? -23.419 26.039 20.474 1.00 71.06 180 GLN A CA 1
ATOM 1504 C C . GLN A 1 180 ? -22.923 25.454 21.805 1.00 71.06 180 GLN A C 1
ATOM 1506 O O . GLN A 1 180 ? -23.205 26.020 22.858 1.00 71.06 180 GLN A O 1
ATOM 1511 N N . GLU A 1 181 ? -22.103 24.397 21.772 1.00 68.38 181 GLU A N 1
ATOM 1512 C CA . GLU A 1 181 ? -21.475 23.830 22.973 1.00 68.38 181 GLU A CA 1
ATOM 1513 C C . GLU A 1 181 ? -20.587 24.857 23.693 1.00 68.38 181 GLU A C 1
ATOM 1515 O O . GLU A 1 181 ? -20.565 24.914 24.925 1.00 68.38 181 GLU A O 1
ATOM 1520 N N . ARG A 1 182 ? -19.866 25.710 22.949 1.00 65.62 182 ARG A N 1
ATOM 1521 C CA . ARG A 1 182 ? -19.085 26.816 23.526 1.00 65.62 182 ARG A CA 1
ATOM 1522 C C . ARG A 1 182 ? -19.996 27.844 24.204 1.00 65.62 182 ARG A C 1
ATOM 1524 O O . ARG A 1 182 ? -19.683 28.273 25.313 1.00 65.62 182 ARG A O 1
ATOM 1531 N N . TYR A 1 183 ? -21.106 28.208 23.565 1.00 66.25 183 TYR A N 1
ATOM 1532 C CA . TYR A 1 183 ? -22.093 29.152 24.097 1.00 66.25 183 TYR A CA 1
ATOM 1533 C C . TYR A 1 183 ? -22.736 28.641 25.388 1.00 66.25 183 TYR A C 1
ATOM 1535 O O . TYR A 1 183 ? -22.847 29.378 26.364 1.00 66.25 183 TYR A O 1
ATOM 1543 N N . GLU A 1 184 ? -23.107 27.362 25.422 1.00 65.50 184 GLU A N 1
ATOM 1544 C CA . GLU A 1 184 ? -23.711 26.717 26.592 1.00 65.50 184 GLU A CA 1
ATOM 1545 C C . GLU A 1 184 ? -22.720 26.562 27.749 1.00 65.50 184 GLU A C 1
ATOM 1547 O O . GLU A 1 184 ? -23.097 26.666 28.917 1.00 65.50 184 GLU A O 1
ATOM 1552 N N . LYS A 1 185 ? -21.439 26.343 27.435 1.00 64.12 185 LYS A N 1
ATOM 1553 C CA . LYS A 1 185 ? -20.392 26.124 28.436 1.00 64.12 185 LYS A CA 1
ATOM 1554 C C . LYS A 1 185 ? -19.823 27.412 29.031 1.00 64.12 185 LYS A C 1
ATOM 1556 O O . LYS A 1 185 ? -19.434 27.397 30.199 1.00 64.12 185 LYS A O 1
ATOM 1561 N N . TYR A 1 186 ? -19.747 28.495 28.258 1.00 60.25 186 TYR A N 1
ATOM 1562 C CA . TYR A 1 186 ? -19.082 29.735 28.682 1.00 60.25 186 TYR A CA 1
ATOM 1563 C C . TYR A 1 186 ? -20.007 30.959 28.762 1.00 60.25 186 TYR A C 1
ATOM 1565 O O . TYR A 1 186 ? -19.624 31.954 29.373 1.00 60.25 186 TYR A O 1
ATOM 1573 N N . GLY A 1 187 ? -21.238 30.881 28.246 1.00 50.00 187 GLY A N 1
ATOM 1574 C CA . GLY A 1 187 ? -22.138 32.031 28.161 1.00 50.00 187 GLY A CA 1
ATOM 1575 C C . GLY A 1 187 ? -21.630 33.107 27.192 1.00 50.00 187 GLY A C 1
ATOM 1576 O O . GLY A 1 187 ? -20.475 33.118 26.782 1.00 50.00 187 GLY A O 1
ATOM 1577 N N . GLU A 1 188 ? -22.510 34.036 26.822 1.00 50.94 188 GLU A N 1
ATOM 1578 C CA . GLU A 1 188 ? -22.314 35.071 25.785 1.00 50.94 188 GLU A CA 1
ATOM 1579 C C . GLU A 1 188 ? -21.159 36.072 26.057 1.00 50.94 188 GLU A C 1
ATOM 1581 O O . GLU A 1 188 ? -20.895 36.953 25.2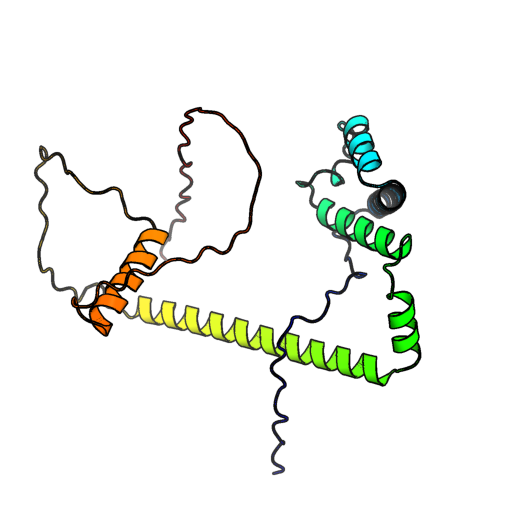47 1.00 50.94 188 GLU A O 1
ATOM 1586 N N . SER A 1 189 ? -20.453 35.981 27.189 1.00 42.72 189 SER A N 1
ATOM 1587 C CA . SER A 1 189 ? -19.684 37.103 27.744 1.00 42.72 189 SER A CA 1
ATOM 1588 C C . SER A 1 189 ? -18.159 37.046 27.617 1.00 42.72 189 SER A C 1
ATOM 1590 O O . SER A 1 189 ? -17.480 37.703 28.402 1.00 42.72 189 SER A O 1
ATOM 1592 N N . GLU A 1 190 ? -17.587 36.335 26.650 1.00 37.69 190 GLU A N 1
ATOM 1593 C CA . GLU A 1 190 ? -16.159 36.513 26.358 1.00 37.69 190 GLU A CA 1
ATOM 1594 C C . GLU A 1 190 ? -15.886 36.357 24.856 1.00 37.69 190 GLU A C 1
ATOM 1596 O O . GLU A 1 190 ? -15.749 35.249 24.336 1.00 37.69 190 GLU A O 1
ATOM 1601 N N . GLU A 1 191 ? -15.825 37.493 24.147 1.00 41.72 191 GLU A N 1
ATOM 1602 C CA . GLU A 1 191 ? -15.168 37.589 22.839 1.00 41.72 191 GLU A CA 1
ATOM 1603 C C . GLU A 1 191 ? -13.678 37.280 23.037 1.00 41.72 191 GLU A C 1
ATOM 1605 O O . GLU A 1 191 ? -12.842 38.165 23.197 1.00 41.72 191 GLU A O 1
ATOM 1610 N N . VAL A 1 192 ? -13.345 35.993 23.087 1.00 41.00 192 VAL A N 1
ATOM 1611 C CA . VAL A 1 192 ? -11.968 35.537 22.941 1.00 41.00 192 VAL A CA 1
ATOM 1612 C C . VAL A 1 192 ? -11.727 35.413 21.444 1.00 41.00 192 VAL A C 1
ATOM 1614 O O . VAL A 1 192 ? -12.144 34.429 20.825 1.00 41.00 192 VAL A O 1
ATOM 1617 N N . GLU A 1 193 ? -11.093 36.437 20.863 1.00 41.59 193 GLU A N 1
ATOM 1618 C CA . GLU A 1 193 ? -10.427 36.343 19.562 1.00 41.59 193 GLU A CA 1
ATOM 1619 C C . GLU A 1 193 ? -9.509 35.118 19.608 1.00 41.59 193 GLU A C 1
ATOM 1621 O O . GLU A 1 193 ? -8.452 35.124 20.235 1.00 41.59 193 GLU A O 1
ATOM 1626 N N . MET A 1 194 ? -9.944 34.018 18.993 1.00 38.03 194 MET A N 1
ATOM 1627 C CA . MET A 1 194 ? -9.037 32.920 18.704 1.00 38.03 194 MET A CA 1
ATOM 1628 C C . MET A 1 194 ? -8.221 33.347 17.493 1.00 38.03 194 MET A C 1
ATOM 1630 O O . MET A 1 194 ? -8.656 33.166 16.355 1.00 38.03 194 MET A O 1
ATOM 1634 N N . GLU A 1 195 ? -7.051 33.932 17.751 1.00 33.31 195 GLU A N 1
ATOM 1635 C CA . GLU A 1 195 ? -5.949 33.919 16.796 1.00 33.31 195 GLU A CA 1
ATOM 1636 C C . GLU A 1 195 ? -5.694 32.457 16.426 1.00 33.31 195 GLU A C 1
ATOM 1638 O O . GLU A 1 195 ? -5.155 31.663 17.198 1.00 33.31 195 GLU A O 1
ATOM 1643 N N . VAL A 1 196 ? -6.161 32.075 15.240 1.00 39.97 196 VAL A N 1
ATOM 1644 C CA . VAL A 1 196 ? -5.690 30.872 14.573 1.00 39.97 196 VAL A CA 1
ATOM 1645 C C . VAL A 1 196 ? -4.275 31.212 14.113 1.00 39.97 196 VAL A C 1
ATOM 1647 O O . VAL A 1 196 ? -4.093 31.752 13.025 1.00 39.97 196 VAL A O 1
ATOM 1650 N N . GLU A 1 197 ? -3.274 30.970 14.963 1.00 31.59 197 GLU A N 1
ATOM 1651 C CA . GLU A 1 197 ? -1.878 30.926 14.524 1.00 31.59 197 GLU A CA 1
ATOM 1652 C C . GLU A 1 197 ? -1.740 29.740 13.563 1.00 31.59 197 GLU A C 1
ATOM 1654 O O . GLU A 1 197 ? -1.493 28.598 13.947 1.00 31.59 197 GLU A O 1
ATOM 1659 N N . SER A 1 198 ? -1.976 30.005 12.280 1.00 33.59 198 SER A N 1
ATOM 1660 C CA . SER A 1 198 ? -1.508 29.155 11.199 1.00 33.59 198 SER A CA 1
ATOM 1661 C C . SER A 1 198 ? -0.000 29.368 11.071 1.00 33.59 198 SER A C 1
ATOM 1663 O O . SER A 1 198 ? 0.447 30.282 10.376 1.00 33.59 198 SER A O 1
ATOM 1665 N N . GLU A 1 199 ? 0.786 28.556 11.771 1.00 34.12 199 GLU A N 1
ATOM 1666 C CA . GLU A 1 199 ? 2.203 28.380 11.457 1.00 34.12 199 GLU A CA 1
ATOM 1667 C C . GLU A 1 199 ? 2.319 27.602 10.138 1.00 34.12 199 GLU A C 1
ATOM 1669 O O . GLU A 1 199 ? 2.404 26.378 10.129 1.00 34.12 199 GLU A O 1
ATOM 1674 N N . ASP A 1 200 ? 2.316 28.325 9.019 1.00 34.78 200 ASP A N 1
ATOM 1675 C CA . ASP A 1 200 ? 2.855 27.844 7.746 1.00 34.78 200 ASP A CA 1
ATOM 1676 C C . ASP A 1 200 ? 3.855 28.889 7.227 1.00 34.78 200 ASP A C 1
ATOM 1678 O O . ASP A 1 200 ? 3.491 29.949 6.710 1.00 34.78 200 ASP A O 1
ATOM 1682 N N . GLU A 1 201 ? 5.144 28.594 7.418 1.00 35.00 201 GLU A N 1
ATOM 1683 C CA . GLU A 1 201 ? 6.263 29.346 6.852 1.00 35.00 201 GLU A CA 1
ATOM 1684 C C . GLU A 1 201 ? 6.316 29.187 5.316 1.00 35.00 201 GLU A C 1
ATOM 1686 O O . GLU A 1 201 ? 6.631 28.127 4.782 1.00 35.00 201 GLU A O 1
ATOM 1691 N N . ASP A 1 202 ? 6.038 30.308 4.650 1.00 35.97 202 ASP A N 1
ATOM 1692 C CA . ASP A 1 202 ? 6.730 30.921 3.505 1.00 35.97 202 ASP A CA 1
ATOM 1693 C C . ASP A 1 202 ? 6.885 30.245 2.110 1.00 35.97 202 ASP A C 1
ATOM 1695 O O . ASP A 1 202 ? 7.605 29.275 1.884 1.00 35.97 202 ASP A O 1
ATOM 1699 N N . ASP A 1 203 ? 6.343 31.006 1.141 1.00 32.59 203 ASP A N 1
ATOM 1700 C CA . ASP A 1 203 ? 6.930 31.477 -0.134 1.00 32.59 203 ASP A CA 1
ATOM 1701 C C . ASP A 1 203 ? 6.942 30.564 -1.390 1.00 32.59 203 ASP A C 1
ATOM 1703 O O . ASP A 1 203 ? 7.835 29.748 -1.605 1.00 32.59 203 ASP A O 1
ATOM 1707 N N . HIS A 1 204 ? 6.006 30.809 -2.329 1.00 33.41 204 HIS A N 1
ATOM 1708 C CA . HIS A 1 204 ? 6.322 31.470 -3.617 1.00 33.41 204 HIS A CA 1
ATOM 1709 C C . HIS A 1 204 ? 5.116 31.643 -4.581 1.00 33.41 204 HIS A C 1
ATOM 1711 O O . HIS A 1 204 ? 4.610 30.696 -5.171 1.00 33.41 204 HIS A O 1
ATOM 1717 N N . ARG A 1 205 ? 4.758 32.921 -4.784 1.00 32.91 205 ARG A N 1
ATOM 1718 C CA . ARG A 1 205 ? 4.459 33.677 -6.030 1.00 32.91 205 ARG A CA 1
ATOM 1719 C C . ARG A 1 205 ? 3.576 33.123 -7.180 1.00 32.91 205 ARG A C 1
ATOM 1721 O O . ARG A 1 205 ? 3.906 32.163 -7.862 1.00 32.91 205 ARG A O 1
ATOM 1728 N N . ASP A 1 206 ? 2.652 34.027 -7.541 1.00 30.17 206 ASP A N 1
ATOM 1729 C CA . ASP A 1 206 ? 2.231 34.498 -8.880 1.00 30.17 206 ASP A CA 1
ATOM 1730 C C . ASP A 1 206 ? 1.011 33.874 -9.612 1.00 30.17 206 ASP A C 1
ATOM 1732 O O . ASP A 1 206 ? 1.105 32.910 -10.363 1.00 30.17 206 ASP A O 1
ATOM 1736 N N . ASN A 1 207 ? -0.106 34.616 -9.512 1.00 31.09 207 ASN A N 1
ATOM 1737 C CA . ASN A 1 207 ? -0.844 35.246 -10.625 1.00 31.09 207 ASN A CA 1
ATOM 1738 C C . ASN A 1 207 ? -1.633 34.370 -11.627 1.00 31.09 207 ASN A C 1
ATOM 1740 O O . ASN A 1 207 ? -1.083 33.936 -12.637 1.00 31.09 207 ASN A O 1
ATOM 1744 N N . ARG A 1 208 ? -2.970 34.300 -11.469 1.00 29.52 208 ARG A N 1
ATOM 1745 C CA . ARG A 1 208 ? -3.958 34.782 -12.471 1.00 29.52 208 ARG A CA 1
ATOM 1746 C C . ARG A 1 208 ? -5.412 34.482 -12.086 1.00 29.52 208 ARG A C 1
ATOM 1748 O O . ARG A 1 208 ? -5.746 33.370 -11.702 1.00 29.52 208 ARG A O 1
ATOM 1755 N N . ASN A 1 209 ? -6.265 35.482 -12.315 1.00 32.28 209 ASN A N 1
ATOM 1756 C CA . ASN A 1 209 ? -7.707 35.350 -12.541 1.00 32.28 209 ASN A CA 1
ATOM 1757 C C . ASN A 1 209 ? -8.034 34.179 -13.481 1.00 32.28 209 ASN A C 1
ATOM 1759 O O . ASN A 1 209 ? -7.467 34.142 -14.569 1.00 32.28 209 ASN A O 1
ATOM 1763 N N . GLU A 1 210 ? -9.036 33.363 -13.141 1.00 30.06 210 GLU A N 1
ATOM 1764 C CA . GLU A 1 210 ? -10.204 33.129 -14.004 1.00 30.06 210 GLU A CA 1
ATOM 1765 C C . GLU A 1 210 ? -11.300 32.315 -13.300 1.00 30.06 210 GLU A C 1
ATOM 1767 O O . GLU A 1 210 ? -11.057 31.423 -12.494 1.00 30.06 210 GLU A O 1
ATOM 1772 N N . VAL A 1 211 ? -12.533 32.690 -13.627 1.00 38.41 211 VAL A N 1
ATOM 1773 C CA . VAL A 1 211 ? -13.805 32.124 -13.184 1.00 38.41 211 VAL A CA 1
ATOM 1774 C C . VAL A 1 211 ? -14.017 30.755 -13.835 1.00 38.41 211 VAL A C 1
ATOM 1776 O O . VAL A 1 211 ? -14.033 30.669 -15.064 1.00 38.41 211 VAL A O 1
ATOM 1779 N N . HIS A 1 212 ? -14.296 29.706 -13.052 1.00 29.58 212 HIS A N 1
ATOM 1780 C CA . HIS A 1 212 ? -14.998 28.539 -13.590 1.00 29.58 212 HIS A CA 1
ATOM 1781 C C . HIS A 1 212 ? -15.952 27.875 -12.593 1.00 29.58 212 HIS A C 1
ATOM 1783 O O . HIS A 1 212 ? -15.571 27.379 -11.537 1.00 29.58 212 HIS A O 1
ATOM 1789 N N . SER A 1 213 ? -17.223 27.894 -12.990 1.00 37.34 213 SER A N 1
ATOM 1790 C CA . SER A 1 213 ? -18.353 27.165 -12.429 1.00 37.34 213 SER A CA 1
ATOM 1791 C C . SER A 1 213 ? -18.083 25.664 -12.392 1.00 37.34 213 SER A C 1
ATOM 1793 O O . SER A 1 213 ? -17.747 25.086 -13.424 1.00 37.34 213 SER A O 1
ATOM 1795 N N . SER A 1 214 ? -18.315 25.029 -11.246 1.00 30.78 214 SER A N 1
ATOM 1796 C CA . SER A 1 214 ? -18.345 23.569 -11.130 1.00 30.78 214 SER A CA 1
ATOM 1797 C C . SER A 1 214 ? -19.621 23.178 -10.386 1.00 30.78 214 SER A C 1
ATOM 1799 O O . SER A 1 214 ? -19.739 23.414 -9.186 1.00 30.78 214 SER A O 1
ATOM 1801 N N . GLN A 1 215 ? -20.609 22.662 -11.121 1.00 35.41 215 GLN A N 1
ATOM 1802 C CA . GLN A 1 215 ? -21.740 21.928 -10.548 1.00 35.41 215 GLN A CA 1
ATOM 1803 C C . GLN A 1 215 ? -21.212 20.621 -9.935 1.00 35.41 215 GLN A C 1
ATOM 1805 O O . GLN A 1 215 ? -20.381 19.982 -10.581 1.00 35.41 215 GLN A O 1
ATOM 1810 N N . PRO A 1 216 ? -21.686 20.180 -8.758 1.00 36.94 216 PRO A N 1
ATOM 1811 C CA . PRO A 1 216 ? -21.511 18.800 -8.337 1.00 36.94 216 PRO A CA 1
ATOM 1812 C C . PRO A 1 216 ? -22.627 17.924 -8.914 1.00 36.94 216 PRO A C 1
ATOM 1814 O O . PRO A 1 216 ? -23.813 18.253 -8.822 1.00 36.94 216 PRO A O 1
ATOM 1817 N N . ASP A 1 217 ? -22.198 16.817 -9.513 1.00 34.59 217 ASP A N 1
ATOM 1818 C CA . ASP A 1 217 ? -23.008 15.747 -10.078 1.00 34.59 217 ASP A CA 1
ATOM 1819 C C . ASP A 1 217 ? -23.999 15.163 -9.061 1.00 34.59 217 ASP A C 1
ATOM 1821 O O . ASP A 1 217 ? -23.665 14.864 -7.912 1.00 34.59 217 ASP A O 1
ATOM 1825 N N . GLN A 1 218 ? -25.240 14.984 -9.514 1.00 37.78 218 GLN A N 1
ATOM 1826 C CA . GLN A 1 218 ? -26.244 14.174 -8.841 1.00 37.78 218 GLN A CA 1
ATOM 1827 C C . GLN A 1 218 ? -25.941 12.702 -9.116 1.00 37.78 218 GLN A C 1
ATOM 1829 O O . GLN A 1 218 ? -26.084 12.258 -10.249 1.00 37.78 218 GLN A O 1
ATOM 1834 N N . ASP A 1 219 ? -25.599 11.944 -8.078 1.00 34.38 219 ASP A N 1
ATOM 1835 C CA . ASP A 1 219 ? -25.773 10.491 -8.078 1.00 34.38 219 ASP A CA 1
ATOM 1836 C C . ASP A 1 219 ? -26.223 10.043 -6.682 1.00 34.38 219 ASP A C 1
ATOM 1838 O O . ASP A 1 219 ? -25.470 9.536 -5.853 1.00 34.38 219 ASP A O 1
ATOM 1842 N N . THR A 1 220 ? -27.501 10.295 -6.390 1.00 40.28 220 THR A N 1
ATOM 1843 C CA . THR A 1 220 ? -28.213 9.655 -5.280 1.00 40.28 220 THR A CA 1
ATOM 1844 C C . THR A 1 220 ? -28.888 8.413 -5.842 1.00 40.28 220 THR A C 1
ATOM 1846 O O . THR A 1 220 ? -30.029 8.452 -6.299 1.00 40.28 220 THR A O 1
ATOM 1849 N N . GLN A 1 221 ? -28.157 7.300 -5.860 1.00 35.31 221 GLN A N 1
ATOM 1850 C CA . GLN A 1 221 ? -28.741 6.001 -6.157 1.00 35.31 221 GLN A CA 1
ATOM 1851 C C . GLN A 1 221 ? -29.580 5.580 -4.943 1.00 35.31 221 GLN A C 1
ATOM 1853 O O . GLN A 1 221 ? -29.059 5.114 -3.932 1.00 35.31 221 GLN A O 1
ATOM 1858 N N . LEU A 1 222 ? -30.886 5.832 -5.036 1.00 42.53 222 LEU A N 1
ATOM 1859 C CA . LEU A 1 222 ? -31.910 5.300 -4.143 1.00 42.53 222 LEU A CA 1
ATOM 1860 C C . LEU A 1 222 ? -31.813 3.770 -4.161 1.00 42.53 222 LEU A C 1
ATOM 1862 O O . LEU A 1 222 ? -31.922 3.157 -5.223 1.00 42.53 222 LEU A O 1
ATOM 1866 N N . GLN A 1 223 ? -31.574 3.161 -3.002 1.00 43.25 223 GLN A N 1
ATOM 1867 C CA . GLN A 1 223 ? -31.737 1.725 -2.825 1.00 43.25 223 GLN A CA 1
ATOM 1868 C C . GLN A 1 223 ? -33.064 1.511 -2.106 1.00 43.25 223 GLN A C 1
ATOM 1870 O O . GLN A 1 223 ? -33.196 1.803 -0.917 1.00 43.25 223 GLN A O 1
ATOM 1875 N N . ASP A 1 224 ? -34.050 1.085 -2.892 1.00 37.78 224 ASP A N 1
ATOM 1876 C CA . ASP A 1 224 ? -35.403 0.764 -2.464 1.00 37.78 224 ASP A CA 1
ATOM 1877 C C . ASP A 1 224 ? -35.378 -0.258 -1.320 1.00 37.78 224 ASP A C 1
ATOM 1879 O O . ASP A 1 224 ? -34.767 -1.327 -1.406 1.00 37.78 224 ASP A O 1
ATOM 1883 N N . MET A 1 225 ? -36.039 0.108 -0.225 1.00 43.91 225 MET A N 1
ATOM 1884 C CA . MET A 1 225 ? -36.297 -0.749 0.922 1.00 43.91 225 MET A CA 1
ATOM 1885 C C . MET A 1 225 ? -37.621 -1.473 0.662 1.00 43.91 225 MET A C 1
ATOM 1887 O O . MET A 1 225 ? -38.679 -0.992 1.059 1.00 43.91 225 MET A O 1
ATOM 1891 N N . ASP A 1 226 ? -37.564 -2.594 -0.057 1.00 42.41 226 ASP A N 1
ATOM 1892 C CA . ASP A 1 226 ? -38.726 -3.468 -0.228 1.00 42.41 226 ASP A CA 1
ATOM 1893 C C . ASP A 1 226 ? -39.005 -4.241 1.073 1.00 42.41 226 ASP A C 1
ATOM 1895 O O . ASP A 1 226 ? -38.160 -4.977 1.591 1.00 42.41 226 ASP A O 1
ATOM 1899 N N . GLU A 1 227 ? -40.222 -4.045 1.582 1.00 49.78 227 GLU A N 1
ATOM 1900 C CA . GLU A 1 227 ? -40.886 -4.812 2.638 1.00 49.78 227 GLU A CA 1
ATOM 1901 C C . GLU A 1 227 ? -40.996 -6.303 2.288 1.00 49.78 227 GLU A C 1
ATOM 1903 O O . GLU A 1 227 ? -41.518 -6.649 1.226 1.00 49.78 227 GLU A O 1
ATOM 1908 N N . VAL A 1 228 ? -40.646 -7.174 3.246 1.00 36.62 228 VAL A N 1
ATOM 1909 C CA . VAL A 1 228 ? -41.418 -8.389 3.585 1.00 36.62 228 VAL A CA 1
ATOM 1910 C C . VAL A 1 228 ? -41.353 -8.630 5.090 1.00 36.62 228 VAL A C 1
ATOM 1912 O O . VAL A 1 228 ? -40.224 -8.647 5.630 1.00 36.62 228 VAL A O 1
#